Protein AF-A0A7W0K1Y3-F1 (afdb_monomer_lite)

Structure (mmCIF, N/CA/C/O backbone):
data_AF-A0A7W0K1Y3-F1
#
_entry.id   AF-A0A7W0K1Y3-F1
#
loop_
_atom_site.group_PDB
_atom_site.id
_atom_site.type_symbol
_atom_site.label_atom_id
_atom_site.label_alt_id
_atom_site.label_comp_id
_atom_site.label_asym_id
_ato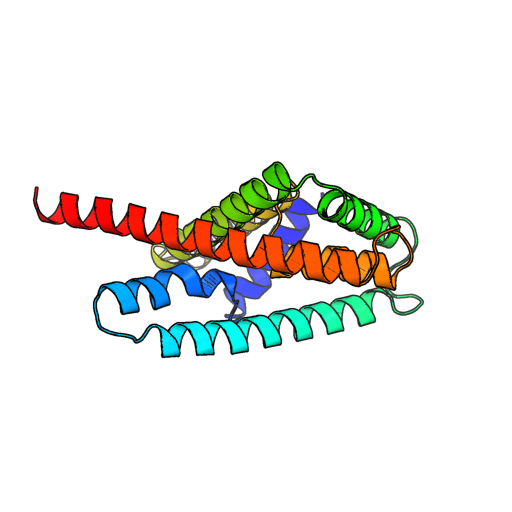m_site.label_entity_id
_atom_site.label_seq_id
_atom_site.pdbx_PDB_ins_code
_atom_site.Cartn_x
_atom_site.Cartn_y
_atom_site.Cartn_z
_atom_site.occupancy
_atom_site.B_iso_or_equiv
_atom_site.auth_seq_id
_atom_site.auth_comp_id
_atom_site.auth_asym_id
_atom_site.auth_atom_id
_atom_site.pdbx_PDB_model_num
ATOM 1 N N . MET A 1 1 ? 17.890 5.893 0.329 1.00 59.09 1 MET A N 1
ATOM 2 C CA . MET A 1 1 ? 17.271 7.234 0.203 1.00 59.09 1 MET A CA 1
ATOM 3 C C . MET A 1 1 ? 15.801 7.160 -0.198 1.00 59.09 1 MET A C 1
ATOM 5 O O . MET A 1 1 ? 15.010 7.806 0.472 1.00 59.09 1 MET A O 1
ATOM 9 N N . GLY A 1 2 ? 15.407 6.339 -1.185 1.00 69.12 2 GLY A N 1
ATOM 10 C CA . GLY A 1 2 ? 14.004 6.240 -1.637 1.00 69.12 2 GLY A CA 1
ATOM 11 C C . GLY A 1 2 ? 12.959 5.969 -0.541 1.00 69.12 2 GLY A C 1
ATOM 12 O O . GLY A 1 2 ? 11.906 6.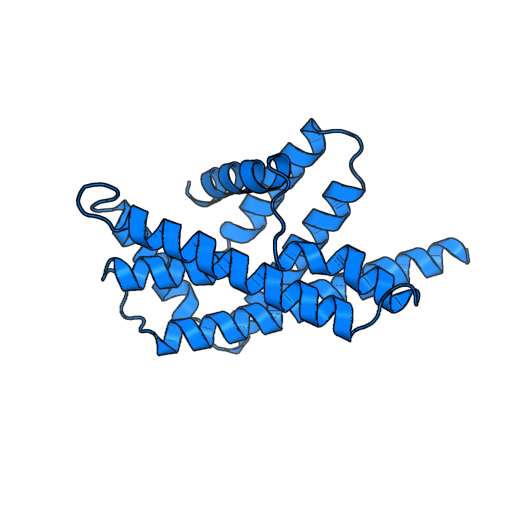594 -0.546 1.00 69.12 2 GLY A O 1
ATOM 13 N N . SER A 1 3 ? 13.267 5.140 0.463 1.00 73.19 3 SER A N 1
ATOM 14 C CA . SER A 1 3 ? 12.369 4.874 1.604 1.00 73.19 3 SER A CA 1
ATOM 15 C C . SER A 1 3 ? 12.095 6.088 2.501 1.00 73.19 3 SER A C 1
ATOM 17 O O . SER A 1 3 ? 10.994 6.218 3.028 1.00 73.19 3 SER A O 1
ATOM 19 N N . LEU A 1 4 ? 13.056 7.008 2.648 1.00 70.56 4 LEU A N 1
ATOM 20 C CA . LEU A 1 4 ? 12.855 8.262 3.387 1.00 70.56 4 LEU A CA 1
ATOM 21 C C . LEU A 1 4 ? 11.982 9.233 2.585 1.00 70.56 4 LEU A C 1
ATOM 23 O O . LEU A 1 4 ? 11.067 9.845 3.132 1.00 70.56 4 LEU A O 1
ATOM 27 N N . THR A 1 5 ? 12.226 9.336 1.277 1.00 76.69 5 THR A N 1
ATOM 28 C CA . THR A 1 5 ? 11.4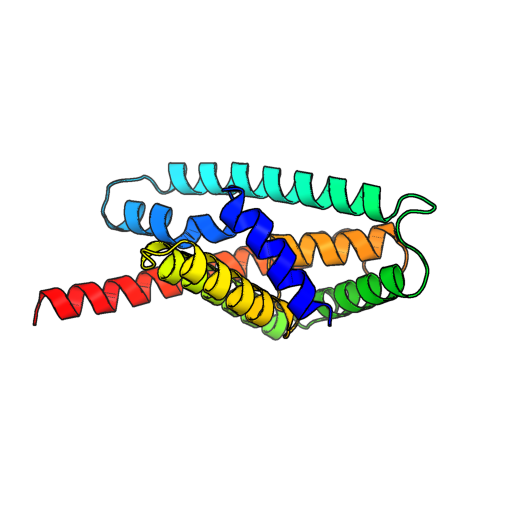37 10.184 0.373 1.00 76.69 5 THR A CA 1
ATOM 29 C C . THR A 1 5 ? 9.998 9.684 0.241 1.00 76.69 5 THR A C 1
ATOM 31 O O . THR A 1 5 ? 9.070 10.486 0.173 1.00 76.69 5 THR A O 1
ATOM 34 N N . PHE A 1 6 ? 9.788 8.368 0.287 1.00 81.56 6 PH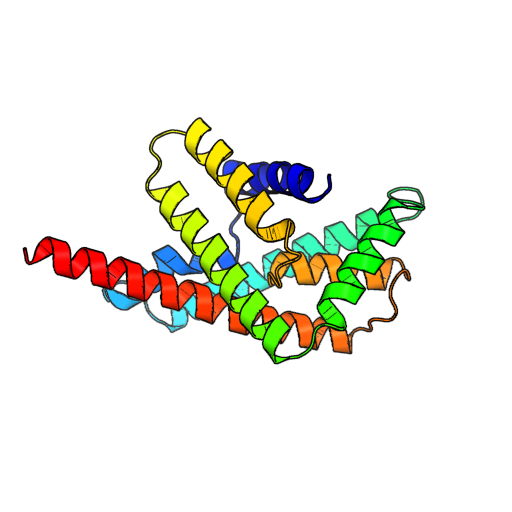E A N 1
ATOM 35 C CA . PHE A 1 6 ? 8.452 7.783 0.333 1.00 81.56 6 PHE A CA 1
ATOM 36 C C . PHE A 1 6 ? 7.686 8.175 1.594 1.00 81.56 6 PHE A C 1
ATOM 38 O O . PHE A 1 6 ? 6.514 8.528 1.495 1.00 81.56 6 PHE A O 1
ATOM 45 N N . GLY A 1 7 ? 8.342 8.194 2.760 1.00 80.00 7 GLY A N 1
ATOM 46 C CA . GLY A 1 7 ? 7.735 8.713 3.987 1.00 80.00 7 GLY A CA 1
ATOM 47 C C . GLY A 1 7 ? 7.181 10.128 3.797 1.00 80.00 7 GLY A C 1
ATOM 48 O O . GLY A 1 7 ? 6.060 10.408 4.211 1.00 80.00 7 GLY A O 1
ATOM 49 N N . ILE A 1 8 ? 7.918 11.006 3.106 1.00 81.81 8 ILE A N 1
ATOM 50 C CA . ILE A 1 8 ? 7.465 12.373 2.792 1.00 81.81 8 ILE A CA 1
ATOM 51 C C . ILE A 1 8 ? 6.227 12.348 1.881 1.00 81.81 8 ILE A C 1
ATOM 53 O O . ILE A 1 8 ? 5.253 13.049 2.147 1.00 81.81 8 ILE A O 1
ATOM 57 N N . GLY A 1 9 ? 6.228 11.516 0.836 1.00 81.50 9 GLY A N 1
ATOM 58 C CA . GLY A 1 9 ? 5.056 11.333 -0.028 1.00 81.50 9 GLY A CA 1
ATOM 59 C C . GLY A 1 9 ? 3.828 10.839 0.742 1.00 81.50 9 GLY A C 1
ATOM 60 O O . GLY A 1 9 ? 2.720 11.340 0.553 1.00 81.50 9 GLY A O 1
ATOM 61 N N . PHE A 1 10 ? 4.031 9.909 1.673 1.00 83.56 10 PHE A N 1
ATOM 62 C CA . PHE A 1 10 ? 2.970 9.363 2.510 1.00 83.56 10 PHE A CA 1
ATOM 63 C C . PHE A 1 10 ? 2.404 10.395 3.501 1.00 83.56 10 PHE A C 1
ATOM 65 O O . PHE A 1 10 ? 1.198 10.416 3.748 1.00 83.56 10 PHE A O 1
ATOM 72 N N . VAL A 1 11 ? 3.230 11.331 3.987 1.00 85.31 11 VAL A N 1
ATOM 73 C CA . VAL A 1 11 ? 2.752 12.498 4.750 1.00 85.31 11 VAL A CA 1
ATOM 74 C C . VAL A 1 11 ? 1.784 13.343 3.925 1.00 85.31 11 VAL A C 1
ATOM 76 O O . VAL A 1 11 ? 0.750 13.744 4.456 1.00 85.31 11 VAL A O 1
ATOM 79 N N . PHE A 1 12 ? 2.056 13.593 2.639 1.00 83.81 12 PHE A N 1
ATOM 80 C CA . PHE A 1 12 ? 1.124 14.357 1.797 1.00 83.81 12 PHE A CA 1
ATOM 81 C C . PHE A 1 12 ? -0.226 13.659 1.643 1.00 83.81 12 PHE A C 1
ATOM 83 O O . PHE A 1 12 ? -1.257 14.325 1.703 1.00 83.81 12 PHE A O 1
ATOM 90 N N . LEU A 1 13 ? -0.233 12.333 1.500 1.00 84.31 13 LEU A N 1
ATOM 91 C CA . LEU A 1 13 ? -1.471 11.550 1.448 1.00 84.31 13 LEU A CA 1
ATOM 92 C C . LEU A 1 13 ? -2.242 11.632 2.773 1.00 84.31 13 LEU A C 1
ATOM 94 O O . LEU A 1 13 ? -3.446 11.895 2.765 1.00 84.31 13 LEU A O 1
ATOM 98 N N . THR A 1 14 ? -1.524 11.501 3.893 1.00 81.50 14 THR A N 1
ATOM 99 C CA . THR A 1 14 ? -2.082 11.552 5.252 1.00 81.50 14 THR A CA 1
ATOM 100 C C . THR A 1 14 ? -2.689 12.924 5.561 1.00 81.50 14 THR A C 1
ATOM 102 O O . THR A 1 14 ? -3.853 13.035 5.940 1.00 81.50 14 THR A O 1
ATOM 105 N N . VAL A 1 15 ? -1.920 14.000 5.372 1.00 83.75 15 VAL A N 1
ATOM 106 C CA . VAL A 1 15 ? -2.362 15.379 5.645 1.00 83.75 15 VAL A CA 1
ATOM 107 C C . VAL A 1 15 ? -3.417 15.828 4.636 1.00 83.75 15 VAL A C 1
ATOM 109 O O . VAL A 1 15 ? -4.367 16.520 4.998 1.00 83.75 15 VAL A O 1
ATOM 112 N N . GLY A 1 16 ? -3.287 15.399 3.379 1.00 80.81 16 GLY A N 1
ATOM 113 C CA . GLY A 1 16 ? -4.254 15.659 2.317 1.00 80.81 16 GLY A CA 1
ATOM 114 C C . GLY A 1 16 ? -5.582 14.918 2.485 1.00 80.81 16 GLY A C 1
ATOM 115 O O . GLY A 1 16 ? -6.485 15.155 1.686 1.00 80.81 16 GLY A O 1
ATOM 116 N N . ARG A 1 17 ? -5.715 14.050 3.503 1.00 80.62 17 ARG A N 1
ATOM 117 C CA . ARG A 1 17 ? -6.915 13.241 3.781 1.00 80.62 17 ARG A CA 1
ATOM 118 C C . ARG A 1 17 ? -7.365 12.442 2.558 1.00 80.62 17 ARG A C 1
ATOM 120 O O . ARG A 1 17 ? -8.545 12.410 2.215 1.00 80.62 17 ARG A O 1
ATOM 127 N N . SER A 1 18 ? -6.397 11.856 1.858 1.00 81.69 18 SER A N 1
ATOM 128 C CA . SER A 1 18 ? -6.686 10.989 0.719 1.00 81.69 18 SER A CA 1
ATOM 129 C C . SER A 1 18 ? -7.302 9.680 1.203 1.00 81.69 18 SER A C 1
ATOM 131 O O . SER A 1 18 ? -6.829 9.096 2.166 1.00 81.69 18 SER A O 1
ATOM 133 N N . GLU A 1 19 ? -8.322 9.189 0.506 1.00 87.44 19 GLU A N 1
ATOM 134 C CA . GLU A 1 19 ? -8.937 7.894 0.811 1.00 87.44 19 GLU A CA 1
ATOM 135 C C . GLU A 1 19 ? -8.141 6.757 0.157 1.00 87.44 19 GLU A C 1
ATOM 137 O O . GLU A 1 19 ? -8.231 6.519 -1.057 1.00 87.44 19 GLU A O 1
ATOM 142 N N . LEU A 1 20 ? -7.343 6.048 0.959 1.00 89.88 20 LEU A N 1
ATOM 143 C CA . LEU A 1 20 ? -6.566 4.898 0.504 1.00 89.88 20 LEU A CA 1
ATOM 144 C C . LEU A 1 20 ? -7.299 3.582 0.774 1.00 89.88 20 LEU A C 1
ATOM 146 O O . LEU A 1 20 ? -7.862 3.348 1.844 1.00 89.88 20 LEU A O 1
ATOM 150 N N . PHE A 1 21 ? -7.253 2.669 -0.194 1.00 92.38 21 PHE A N 1
ATOM 151 C CA . PHE A 1 21 ? -7.805 1.320 -0.075 1.00 92.38 21 PHE A CA 1
ATOM 152 C C . PHE A 1 21 ? -7.306 0.599 1.183 1.00 92.38 21 PHE A C 1
ATOM 154 O O . PHE A 1 21 ? -8.099 -0.008 1.898 1.00 92.38 21 PHE A O 1
ATOM 161 N N . THR A 1 22 ? -6.010 0.693 1.475 1.00 88.06 22 THR A N 1
ATOM 162 C CA . THR A 1 22 ? -5.379 -0.043 2.574 1.00 88.06 22 THR A CA 1
ATOM 163 C C . THR A 1 22 ? -5.599 0.575 3.956 1.00 88.06 22 THR A C 1
ATOM 165 O O . THR A 1 22 ? -5.543 -0.143 4.950 1.00 88.06 22 THR A O 1
ATOM 168 N N . GLU A 1 23 ? -5.941 1.862 4.047 1.00 88.69 23 GLU A N 1
ATOM 169 C CA . GLU A 1 23 ? -6.338 2.504 5.315 1.00 88.69 23 GLU A CA 1
ATOM 170 C C . GLU A 1 23 ? -7.759 2.102 5.742 1.00 88.69 23 GLU A C 1
ATOM 172 O O . GLU A 1 23 ? -8.122 2.131 6.918 1.00 88.69 23 GLU A O 1
ATOM 177 N N . ASN A 1 24 ? -8.559 1.614 4.791 1.00 91.38 24 ASN A N 1
ATOM 178 C CA . ASN A 1 24 ? -9.928 1.163 5.011 1.00 91.38 24 ASN A CA 1
ATOM 179 C C . ASN A 1 24 ? -10.026 -0.253 5.621 1.00 91.38 24 ASN A C 1
ATOM 181 O O . ASN A 1 24 ? -11.101 -0.864 5.602 1.00 91.38 24 ASN A O 1
ATOM 185 N N . PHE A 1 25 ? -8.932 -0.798 6.162 1.00 93.44 25 PHE A N 1
ATOM 186 C CA . PHE A 1 25 ? -8.931 -2.094 6.843 1.00 93.44 25 PHE A CA 1
ATOM 187 C C . PHE A 1 25 ? -9.302 -1.999 8.317 1.00 93.44 25 PHE A C 1
ATOM 189 O O . PHE A 1 25 ? -9.938 -2.920 8.807 1.00 93.44 25 PHE A O 1
ATOM 196 N N . LEU A 1 26 ? -8.971 -0.915 9.023 1.00 92.81 26 LEU A N 1
ATOM 197 C CA . LEU A 1 26 ? -9.233 -0.825 10.463 1.00 92.81 26 LEU A CA 1
ATOM 198 C C . LEU A 1 26 ? -10.698 -0.489 10.766 1.00 92.81 26 LEU A C 1
ATOM 200 O O . LEU A 1 26 ? -11.467 -1.352 11.197 1.00 92.81 26 LEU A O 1
ATOM 204 N N . ILE A 1 27 ? -11.094 0.765 10.532 1.00 93.00 27 ILE A N 1
ATOM 205 C CA . ILE A 1 27 ? -12.394 1.296 10.966 1.00 93.00 27 ILE A CA 1
ATOM 206 C C . ILE A 1 27 ? -13.567 0.576 10.274 1.00 93.00 27 ILE A C 1
ATOM 208 O O . ILE A 1 27 ? -14.465 0.103 10.979 1.00 93.00 27 ILE A O 1
ATOM 212 N N . PRO A 1 28 ? -13.591 0.406 8.934 1.00 93.25 28 PRO A N 1
ATOM 213 C CA . PRO A 1 28 ? -14.726 -0.233 8.265 1.00 93.25 28 PRO A CA 1
ATOM 214 C C . PRO A 1 28 ? -14.911 -1.704 8.657 1.00 93.25 28 PRO A C 1
ATOM 216 O O . PRO A 1 28 ? -16.043 -2.167 8.807 1.00 93.25 28 PRO A O 1
ATOM 219 N N . VAL A 1 29 ? -13.817 -2.446 8.859 1.00 93.38 29 VAL A N 1
ATOM 220 C CA . VAL A 1 29 ? -13.881 -3.855 9.279 1.00 93.38 29 VAL A CA 1
ATOM 221 C C . VAL A 1 29 ? -14.303 -3.962 10.743 1.00 93.38 29 VAL A C 1
ATOM 223 O O . VAL A 1 29 ? -15.159 -4.787 11.064 1.00 93.38 29 VAL A O 1
ATOM 226 N N . ALA A 1 30 ? -13.786 -3.101 11.625 1.00 91.06 30 ALA A N 1
ATOM 227 C CA . ALA A 1 30 ? -14.245 -3.023 13.010 1.00 91.06 30 ALA A CA 1
ATOM 228 C C . ALA A 1 30 ? -15.752 -2.713 13.091 1.00 91.06 30 ALA A C 1
ATOM 230 O O . ALA A 1 30 ? -16.468 -3.351 13.864 1.00 91.06 30 ALA A O 1
ATOM 231 N N . ALA A 1 31 ? -16.265 -1.821 12.236 1.00 91.44 31 ALA A N 1
ATOM 232 C CA . ALA A 1 31 ? -17.695 -1.523 12.150 1.00 91.44 31 ALA A CA 1
ATOM 233 C C . ALA A 1 31 ? -18.534 -2.740 11.721 1.00 91.44 31 ALA A C 1
ATOM 235 O O . ALA A 1 31 ? -19.636 -2.931 12.236 1.00 91.44 31 ALA A O 1
ATOM 236 N N . VAL A 1 32 ? -18.021 -3.592 10.825 1.00 93.31 32 VAL A N 1
ATOM 237 C CA . VAL A 1 32 ? -18.669 -4.870 10.476 1.00 93.31 32 VAL A CA 1
ATOM 238 C C . VAL A 1 32 ? -18.687 -5.822 11.670 1.00 93.31 32 VAL A C 1
ATOM 240 O O . VAL A 1 32 ? -19.726 -6.418 11.947 1.00 93.31 32 VAL A O 1
ATOM 243 N N . PHE A 1 33 ? -17.573 -5.956 12.397 1.00 89.00 33 PHE A N 1
ATOM 244 C CA . PHE A 1 33 ? -17.514 -6.812 13.587 1.00 89.00 33 PHE A CA 1
ATOM 245 C C . PHE A 1 33 ? -18.469 -6.362 14.695 1.00 89.00 33 PHE A C 1
ATOM 247 O O . PHE A 1 33 ? -19.020 -7.206 15.396 1.00 89.00 33 PHE A O 1
ATOM 254 N N . SER A 1 34 ? -18.689 -5.056 14.834 1.00 90.00 34 SER A N 1
ATOM 255 C CA . SER A 1 34 ? -19.615 -4.488 15.818 1.00 90.00 34 SER A CA 1
ATOM 256 C C . SER A 1 34 ? -21.065 -4.377 15.313 1.00 90.00 34 SER A C 1
ATOM 258 O O . SER A 1 34 ? -21.897 -3.804 16.005 1.00 90.00 34 SER A O 1
ATOM 260 N N . GLY A 1 35 ? -21.389 -4.879 14.113 1.00 91.31 35 GLY A N 1
ATOM 261 C CA . GLY A 1 35 ? -22.754 -4.871 13.562 1.00 91.31 35 GLY A CA 1
ATOM 262 C C . GLY A 1 35 ? -23.246 -3.524 13.010 1.00 91.31 35 GLY A C 1
ATOM 263 O O . GLY A 1 35 ? -24.410 -3.411 12.637 1.00 91.31 35 GLY A O 1
ATOM 264 N N . HIS A 1 36 ? -22.373 -2.517 12.908 1.00 93.00 36 HIS A N 1
ATOM 265 C CA . HIS A 1 36 ? -22.703 -1.164 12.436 1.00 93.00 36 HIS A CA 1
ATOM 266 C C . HIS A 1 36 ? -22.550 -0.981 10.916 1.00 93.00 36 HIS A C 1
ATOM 268 O O . HIS A 1 36 ? -22.972 0.034 10.367 1.00 93.00 36 HIS A O 1
ATOM 274 N N . SER A 1 37 ? -21.940 -1.940 10.214 1.00 94.56 37 SER A N 1
ATOM 275 C CA . SER A 1 37 ? -21.776 -1.916 8.756 1.00 94.56 37 SER A CA 1
ATOM 276 C C . SER A 1 37 ? -21.919 -3.315 8.159 1.00 94.56 37 SER A C 1
ATOM 278 O O . SER A 1 37 ? -21.749 -4.326 8.838 1.00 94.56 37 SER A O 1
ATOM 280 N N . SER A 1 38 ? -22.226 -3.391 6.863 1.00 95.44 38 SER A N 1
ATOM 281 C CA . SER A 1 38 ? -22.343 -4.664 6.149 1.00 95.44 38 SER A CA 1
ATOM 282 C C . SER A 1 38 ? -21.048 -5.015 5.414 1.00 95.44 38 SER A C 1
ATOM 284 O O . SER A 1 38 ? -20.369 -4.142 4.869 1.00 95.44 38 SER A O 1
ATOM 286 N N . ARG A 1 39 ? -20.750 -6.317 5.288 1.00 94.88 39 ARG A N 1
ATOM 287 C CA . ARG A 1 39 ? -19.626 -6.811 4.465 1.00 94.88 39 ARG A CA 1
ATOM 288 C C . ARG A 1 39 ? -19.701 -6.305 3.020 1.00 94.88 39 ARG A C 1
ATOM 290 O O . ARG A 1 39 ? -18.678 -6.010 2.414 1.00 94.88 39 ARG A O 1
ATOM 297 N N . ARG A 1 40 ? -20.918 -6.158 2.479 1.00 96.25 40 ARG A N 1
ATOM 298 C CA . ARG A 1 40 ? -21.157 -5.625 1.129 1.00 96.25 40 ARG A CA 1
ATOM 299 C C . ARG A 1 40 ? -20.771 -4.149 1.020 1.00 96.25 40 ARG A C 1
ATOM 301 O O . ARG A 1 40 ? -20.208 -3.753 0.004 1.00 96.25 40 ARG A O 1
ATOM 308 N N . SER A 1 41 ? -21.066 -3.349 2.044 1.00 95.62 41 SER A N 1
ATOM 309 C CA . SER A 1 41 ? -20.694 -1.931 2.091 1.00 95.62 41 SER A CA 1
ATOM 310 C C . SER A 1 41 ? -19.176 -1.767 2.095 1.00 95.62 41 SER A C 1
ATOM 312 O O . SER A 1 41 ? -18.656 -0.990 1.301 1.00 95.62 41 SER A O 1
ATOM 314 N N . VAL A 1 42 ? -18.472 -2.557 2.913 1.00 95.56 42 VAL A N 1
ATOM 315 C CA . VAL A 1 42 ? -17.001 -2.557 2.965 1.00 95.56 42 VAL A CA 1
ATOM 316 C C . VAL A 1 42 ? -16.397 -3.012 1.637 1.00 95.56 42 VAL A C 1
ATOM 318 O O . VAL A 1 42 ? -15.547 -2.320 1.092 1.00 95.56 42 VAL A O 1
ATOM 321 N N . ALA A 1 43 ? -16.893 -4.104 1.047 1.00 95.19 43 ALA A N 1
ATOM 322 C CA . ALA A 1 43 ? -16.414 -4.569 -0.256 1.00 95.19 43 ALA A CA 1
ATOM 323 C C . ALA A 1 43 ? -16.619 -3.524 -1.370 1.00 95.19 43 ALA A C 1
ATOM 325 O O . ALA A 1 43 ? -15.749 -3.344 -2.220 1.00 95.19 43 ALA A O 1
ATOM 326 N N . ARG A 1 44 ? -17.750 -2.803 -1.361 1.00 96.88 44 ARG A N 1
ATOM 327 C CA . ARG A 1 44 ? -18.006 -1.704 -2.305 1.00 96.88 44 ARG A CA 1
ATOM 328 C C . ARG A 1 44 ? -17.044 -0.537 -2.086 1.00 96.88 44 ARG A C 1
ATOM 330 O O . ARG A 1 44 ? -16.522 -0.016 -3.067 1.00 96.88 44 ARG A O 1
ATOM 337 N N . LEU A 1 45 ? -16.834 -0.132 -0.833 1.00 95.94 45 LEU A N 1
ATOM 338 C CA . LEU A 1 45 ? -15.890 0.928 -0.476 1.00 95.94 45 LEU A CA 1
ATOM 339 C C . LEU A 1 45 ? -14.492 0.583 -0.988 1.00 95.94 45 LEU A C 1
ATOM 341 O O . LEU A 1 45 ? -13.914 1.362 -1.734 1.00 95.94 45 LEU A O 1
ATOM 345 N N . TRP A 1 46 ? -14.018 -0.621 -0.673 1.00 96.25 46 TRP A N 1
ATOM 346 C CA . TRP A 1 46 ? -12.729 -1.134 -1.119 1.00 96.25 46 TRP A CA 1
ATOM 347 C C . TRP A 1 46 ? -12.585 -1.151 -2.637 1.00 96.25 46 TRP A C 1
ATOM 349 O O . TRP A 1 46 ? -11.561 -0.718 -3.148 1.00 96.25 46 TRP A O 1
ATOM 359 N N . ALA A 1 47 ? -13.601 -1.602 -3.376 1.00 96.12 47 ALA A N 1
ATOM 360 C CA . ALA A 1 47 ? -13.546 -1.601 -4.836 1.00 96.12 47 ALA A CA 1
ATOM 361 C C . ALA A 1 47 ? -13.406 -0.179 -5.413 1.00 96.12 47 ALA A C 1
ATOM 363 O O . ALA A 1 47 ? -12.627 0.034 -6.340 1.00 96.12 47 ALA A O 1
ATOM 364 N N . ILE A 1 48 ? -14.139 0.793 -4.857 1.00 97.25 48 ILE A N 1
ATOM 365 C CA . ILE A 1 48 ? -14.103 2.192 -5.307 1.00 97.25 48 ILE A CA 1
ATOM 366 C C . ILE A 1 48 ? -12.751 2.832 -4.979 1.00 97.25 48 ILE A C 1
ATOM 368 O O . ILE A 1 48 ? -12.125 3.413 -5.866 1.00 97.25 48 ILE A O 1
ATOM 372 N N . THR A 1 49 ? -12.289 2.717 -3.731 1.00 96.38 49 THR A N 1
ATOM 373 C CA . THR A 1 49 ? -11.023 3.325 -3.298 1.00 96.38 49 THR A CA 1
ATOM 374 C C . THR A 1 49 ? -9.838 2.678 -3.998 1.00 96.38 49 THR A C 1
ATOM 376 O O . THR A 1 49 ? -8.960 3.388 -4.479 1.00 96.38 49 THR A O 1
ATOM 379 N N . PHE A 1 50 ? -9.851 1.355 -4.177 1.00 96.69 50 PHE A N 1
ATOM 380 C CA . PHE A 1 50 ? -8.805 0.652 -4.914 1.00 96.69 50 PHE A CA 1
ATOM 381 C C . PHE A 1 50 ? -8.738 1.100 -6.375 1.00 96.69 50 PHE A C 1
ATOM 383 O O . PHE A 1 50 ? -7.667 1.475 -6.846 1.00 96.69 50 PHE A O 1
ATOM 390 N N . ALA A 1 51 ? -9.873 1.156 -7.080 1.00 97.19 51 ALA A N 1
ATOM 391 C CA . ALA A 1 51 ? -9.909 1.632 -8.463 1.00 97.19 51 ALA A CA 1
ATOM 392 C C . ALA A 1 51 ? -9.420 3.086 -8.591 1.00 97.19 51 ALA A C 1
ATOM 394 O O . ALA A 1 51 ? -8.643 3.399 -9.496 1.00 97.19 51 ALA A O 1
ATOM 395 N N . GLY A 1 52 ? -9.827 3.963 -7.668 1.00 96.38 52 GLY A N 1
ATOM 396 C CA . GLY A 1 52 ? -9.357 5.346 -7.615 1.00 96.38 52 GLY A CA 1
ATOM 397 C C . GLY A 1 52 ? -7.849 5.443 -7.374 1.00 96.38 52 GLY A C 1
ATOM 398 O O . GLY A 1 52 ? -7.162 6.178 -8.080 1.00 96.38 52 GLY A O 1
ATOM 399 N N . ASN A 1 53 ? -7.315 4.658 -6.435 1.00 96.12 53 ASN A N 1
ATOM 400 C CA . ASN A 1 53 ? -5.883 4.622 -6.139 1.00 96.12 53 ASN A CA 1
ATOM 401 C C . ASN A 1 53 ? -5.063 4.110 -7.331 1.00 96.12 53 ASN A C 1
ATOM 403 O O . ASN A 1 53 ? -4.080 4.753 -7.694 1.00 96.12 53 ASN A O 1
ATOM 407 N N . LEU A 1 54 ? -5.481 3.009 -7.971 1.00 96.75 54 LEU A N 1
ATOM 408 C CA . LEU A 1 54 ? -4.795 2.477 -9.156 1.00 96.75 54 LEU A CA 1
ATOM 409 C C . LEU A 1 54 ? -4.828 3.468 -10.324 1.00 96.75 54 LEU A C 1
ATOM 411 O O . LEU A 1 54 ? -3.828 3.647 -11.014 1.00 96.75 54 LEU A O 1
ATOM 415 N N . THR A 1 55 ? -5.962 4.145 -10.524 1.00 97.00 55 THR A N 1
ATOM 416 C CA . THR A 1 55 ? -6.096 5.178 -11.560 1.00 97.00 55 THR A CA 1
ATOM 417 C C . THR A 1 55 ? -5.158 6.346 -11.275 1.00 97.00 55 THR A C 1
ATOM 419 O O . THR A 1 55 ? -4.397 6.746 -12.150 1.00 97.00 55 THR A O 1
ATOM 422 N N . GLY A 1 56 ? -5.167 6.869 -10.046 1.00 94.75 56 GLY A N 1
ATOM 423 C CA . GLY A 1 56 ? -4.310 7.983 -9.647 1.00 94.75 56 GLY A CA 1
ATOM 424 C C . GLY A 1 56 ? -2.828 7.659 -9.817 1.00 94.75 56 GLY A C 1
ATOM 425 O O . GLY A 1 56 ? -2.118 8.392 -10.502 1.00 94.75 56 GLY A O 1
ATOM 426 N N . ILE A 1 57 ? -2.365 6.535 -9.260 1.00 94.31 57 ILE A N 1
ATOM 427 C CA . ILE A 1 57 ? -0.952 6.152 -9.365 1.00 94.31 57 ILE A CA 1
ATOM 428 C C . ILE A 1 57 ? -0.553 5.799 -10.803 1.00 94.31 57 ILE A C 1
ATOM 430 O O . ILE A 1 57 ? 0.566 6.094 -11.210 1.00 94.31 57 ILE A O 1
ATOM 434 N N . GLY A 1 58 ? -1.475 5.255 -11.603 1.00 96.44 58 GLY A N 1
ATOM 435 C CA . GLY A 1 58 ? -1.256 5.013 -13.027 1.00 96.44 58 GLY A CA 1
ATOM 436 C C . GLY A 1 58 ? -1.082 6.301 -13.832 1.00 96.44 58 GLY A C 1
ATOM 437 O O . GLY A 1 58 ? -0.175 6.387 -14.657 1.00 96.44 58 GLY A O 1
ATOM 438 N N . LEU A 1 59 ? -1.888 7.332 -13.557 1.00 96.88 59 LEU A N 1
ATOM 439 C CA . LEU A 1 59 ? -1.717 8.654 -14.169 1.00 96.88 59 LEU A CA 1
ATOM 440 C C . LEU A 1 59 ? -0.376 9.286 -13.779 1.00 96.88 59 LEU A C 1
ATOM 442 O O . LEU A 1 59 ? 0.306 9.838 -14.640 1.00 96.88 59 LEU A O 1
ATOM 446 N N . PHE A 1 60 ? 0.034 9.165 -12.512 1.00 93.62 60 PHE A N 1
ATOM 447 C CA . PHE A 1 60 ? 1.362 9.609 -12.084 1.00 93.62 60 PHE A CA 1
ATOM 448 C C . PHE A 1 60 ? 2.476 8.854 -12.810 1.00 93.62 60 PHE A C 1
ATOM 450 O O . PHE A 1 60 ? 3.388 9.496 -13.318 1.00 93.62 60 PHE A O 1
ATOM 457 N N . ALA A 1 61 ? 2.393 7.526 -12.920 1.00 94.75 61 ALA A N 1
ATOM 458 C CA . ALA A 1 61 ? 3.390 6.735 -13.636 1.00 94.75 61 ALA A CA 1
ATOM 459 C C . ALA A 1 61 ? 3.531 7.192 -15.099 1.00 94.75 61 ALA A C 1
ATOM 461 O O . ALA A 1 61 ? 4.647 7.416 -15.556 1.00 94.75 61 ALA A O 1
ATOM 462 N N . LEU A 1 62 ? 2.414 7.440 -15.796 1.00 95.31 62 LEU A N 1
ATOM 463 C CA . LEU A 1 62 ? 2.425 7.972 -17.164 1.00 95.31 62 LEU A CA 1
ATOM 464 C C . LEU A 1 62 ? 3.146 9.323 -17.259 1.00 95.31 62 LEU A C 1
ATOM 466 O O . LEU A 1 62 ? 3.988 9.499 -18.139 1.00 95.31 62 LEU A O 1
ATOM 470 N N . ILE A 1 63 ? 2.847 10.255 -16.347 1.00 95.69 63 ILE A N 1
ATOM 471 C CA . ILE A 1 63 ? 3.506 11.570 -16.295 1.00 95.69 63 ILE A CA 1
ATOM 472 C C . ILE A 1 63 ? 5.007 11.409 -16.048 1.00 95.69 63 ILE A C 1
ATOM 474 O O . ILE A 1 63 ? 5.806 12.038 -16.734 1.00 95.69 63 ILE A O 1
ATOM 478 N N . LEU A 1 64 ? 5.398 10.561 -15.095 1.00 93.75 64 LEU A N 1
ATOM 479 C CA . LEU A 1 64 ? 6.800 10.352 -14.734 1.00 93.75 64 LEU A CA 1
ATOM 480 C C . LEU A 1 64 ? 7.617 9.726 -15.872 1.00 93.75 64 LEU A C 1
ATOM 482 O O . LEU A 1 64 ? 8.796 10.033 -16.002 1.00 93.75 64 LEU A O 1
ATOM 486 N N . THR A 1 65 ? 6.995 8.895 -16.711 1.00 94.81 65 THR A N 1
ATOM 487 C CA . THR A 1 65 ? 7.633 8.319 -17.909 1.00 94.81 65 THR A CA 1
ATOM 488 C C . THR A 1 65 ? 7.577 9.208 -19.146 1.00 94.81 65 THR A C 1
ATOM 490 O O . THR A 1 65 ? 8.105 8.830 -20.192 1.00 94.81 65 THR A O 1
ATOM 493 N N . ALA A 1 66 ? 6.928 10.372 -19.075 1.00 95.06 66 ALA A N 1
ATOM 494 C CA . ALA A 1 66 ? 6.896 11.280 -20.209 1.00 95.06 66 ALA A CA 1
ATOM 495 C C . ALA A 1 66 ? 8.319 11.796 -20.519 1.00 95.06 66 ALA A C 1
ATOM 497 O O . ALA A 1 66 ? 9.087 12.062 -19.587 1.00 95.06 66 ALA A O 1
ATOM 498 N N . PRO A 1 67 ? 8.684 11.964 -21.808 1.00 92.25 67 PRO A N 1
ATOM 499 C CA . PRO A 1 67 ? 10.020 12.421 -22.189 1.00 92.25 67 PRO A CA 1
ATOM 500 C C . PRO A 1 67 ? 10.415 13.720 -21.472 1.00 92.25 67 PRO A C 1
ATOM 502 O O . PRO A 1 67 ? 9.657 14.692 -21.498 1.00 92.25 67 PRO A O 1
ATOM 505 N N . GLY A 1 68 ? 11.594 13.742 -20.843 1.00 89.94 68 GLY A N 1
ATOM 506 C CA . GLY A 1 68 ? 12.114 14.905 -20.118 1.00 89.94 68 GLY A CA 1
ATOM 507 C C . GLY A 1 68 ? 11.630 15.075 -18.673 1.00 89.94 68 GLY A C 1
ATOM 508 O O . GLY A 1 68 ? 12.015 16.059 -18.044 1.00 89.94 68 GLY A O 1
ATOM 509 N N . VAL A 1 69 ? 10.795 14.173 -18.132 1.00 93.38 69 VAL A N 1
ATOM 510 C CA . VAL A 1 69 ? 10.311 14.262 -16.737 1.00 93.38 69 VAL A CA 1
ATOM 511 C C . VAL A 1 69 ? 11.235 13.525 -15.768 1.00 93.38 69 VAL A C 1
ATOM 513 O O . VAL A 1 69 ? 11.856 14.157 -14.915 1.00 93.38 69 VAL A O 1
ATOM 516 N N . LEU A 1 70 ? 11.333 12.199 -15.891 1.00 91.12 70 LEU A N 1
ATOM 517 C CA . LEU A 1 70 ? 12.361 11.393 -15.234 1.00 91.12 70 LEU A CA 1
ATOM 518 C C . LEU A 1 70 ? 13.240 10.737 -16.293 1.00 91.12 70 LEU A C 1
ATOM 520 O O . LEU A 1 70 ? 12.749 10.303 -17.332 1.00 91.12 70 LEU A O 1
ATOM 524 N N . GLU A 1 71 ? 14.536 10.630 -16.011 1.00 89.00 71 GLU A N 1
ATOM 525 C CA . GLU A 1 71 ? 15.513 10.067 -16.941 1.00 89.00 71 GLU A CA 1
ATOM 526 C C . GLU A 1 71 ? 16.597 9.268 -16.206 1.00 89.00 71 GLU A C 1
ATOM 528 O O . GLU A 1 71 ? 16.788 9.398 -14.992 1.00 89.00 71 GLU A O 1
ATOM 533 N N . GLY A 1 72 ? 17.316 8.438 -16.966 1.00 88.94 72 GLY A N 1
ATOM 534 C CA . GLY A 1 72 ? 18.523 7.747 -16.516 1.00 88.94 72 GLY A CA 1
ATOM 535 C C . GLY A 1 72 ? 18.312 6.881 -15.272 1.00 88.94 72 GLY A C 1
ATOM 536 O O . GLY A 1 72 ? 17.442 6.010 -15.236 1.00 88.94 72 GLY A O 1
ATOM 537 N N . GLU A 1 73 ? 19.128 7.129 -14.248 1.00 88.88 73 GLU A N 1
ATOM 538 C CA . GLU A 1 73 ? 19.199 6.322 -13.023 1.00 88.88 73 GLU A CA 1
ATOM 539 C C . GLU A 1 73 ? 17.865 6.239 -12.263 1.00 88.88 73 GLU A C 1
ATOM 541 O O . GLU A 1 73 ? 17.573 5.213 -11.652 1.00 88.88 73 GLU A O 1
ATOM 546 N N . ALA A 1 74 ? 17.021 7.275 -12.328 1.00 86.88 74 ALA A N 1
ATOM 547 C CA . ALA A 1 74 ? 15.741 7.285 -11.619 1.00 86.88 74 ALA A CA 1
ATOM 548 C C . ALA A 1 74 ? 14.755 6.243 -12.180 1.00 86.88 74 ALA A C 1
ATOM 550 O O . ALA A 1 74 ? 14.116 5.517 -11.417 1.00 86.88 74 ALA A O 1
ATOM 551 N N . LEU A 1 75 ? 14.658 6.137 -13.510 1.00 89.19 75 LEU A N 1
ATOM 552 C CA . LEU A 1 75 ? 13.817 5.131 -14.167 1.00 89.19 75 LEU A CA 1
ATOM 553 C C . LEU A 1 75 ? 14.416 3.723 -14.047 1.00 89.19 75 LEU A C 1
ATOM 555 O O . LEU A 1 75 ? 13.671 2.745 -13.949 1.00 89.19 75 LEU A O 1
ATOM 559 N N . GLN A 1 76 ? 15.747 3.613 -14.008 1.00 92.12 76 GLN A N 1
ATOM 560 C CA . GLN A 1 76 ? 16.425 2.336 -13.788 1.00 92.12 76 GLN A CA 1
ATOM 561 C C . GLN A 1 76 ? 16.126 1.774 -12.390 1.00 92.12 76 GLN A C 1
ATOM 563 O O . GLN A 1 76 ? 15.753 0.610 -12.267 1.00 92.12 76 GLN A O 1
ATOM 568 N N . ALA A 1 77 ? 16.184 2.615 -11.353 1.00 89.00 77 ALA A N 1
ATOM 569 C CA . ALA A 1 77 ? 15.837 2.223 -9.988 1.00 89.00 77 ALA A CA 1
ATOM 570 C C . ALA A 1 77 ? 14.375 1.748 -9.865 1.00 89.00 77 ALA A C 1
ATOM 572 O O . ALA A 1 77 ? 14.087 0.798 -9.138 1.00 89.00 77 ALA A O 1
ATOM 573 N N . ALA A 1 78 ? 13.447 2.364 -10.608 1.00 86.69 78 ALA A N 1
ATOM 574 C CA . ALA A 1 78 ? 12.064 1.890 -10.678 1.00 86.69 78 ALA A CA 1
ATOM 575 C C . ALA A 1 78 ? 11.961 0.486 -11.306 1.00 86.69 78 ALA A C 1
ATOM 577 O O . ALA A 1 78 ? 11.200 -0.352 -10.823 1.00 86.69 78 ALA A O 1
ATOM 578 N N . GLY A 1 79 ? 12.764 0.205 -12.338 1.00 92.50 79 GLY A N 1
ATOM 579 C CA . GLY A 1 79 ? 12.857 -1.117 -12.962 1.00 92.50 79 GLY A CA 1
ATOM 580 C C . GLY A 1 79 ? 13.395 -2.196 -12.019 1.00 92.50 79 GLY A C 1
ATOM 581 O O . GLY A 1 79 ? 12.879 -3.311 -11.997 1.00 92.50 79 GLY A O 1
ATOM 582 N N . GLU A 1 80 ? 14.381 -1.867 -11.184 1.00 93.38 80 GLU A N 1
ATOM 583 C CA . GLU A 1 80 ? 14.922 -2.782 -10.168 1.00 93.38 80 GLU A CA 1
ATOM 584 C C . GLU A 1 80 ? 13.883 -3.141 -9.094 1.00 93.38 80 GLU A C 1
ATOM 586 O O . GLU A 1 80 ? 13.758 -4.310 -8.714 1.00 93.38 80 GLU A O 1
ATOM 591 N N . LEU A 1 81 ? 13.093 -2.161 -8.641 1.00 91.56 81 LEU A N 1
ATOM 592 C CA . LEU A 1 81 ? 11.985 -2.387 -7.705 1.00 91.56 81 LEU A CA 1
ATOM 593 C C . LEU A 1 81 ? 10.889 -3.254 -8.333 1.00 91.56 81 LEU A C 1
ATOM 595 O O . LEU A 1 81 ? 10.438 -4.216 -7.709 1.00 91.56 81 LEU A O 1
ATOM 599 N N . ALA A 1 82 ? 10.514 -2.963 -9.583 1.00 95.56 82 ALA A N 1
ATOM 600 C CA . ALA A 1 82 ? 9.554 -3.763 -10.338 1.00 95.56 82 ALA A CA 1
ATOM 601 C C . ALA A 1 82 ? 9.987 -5.235 -10.405 1.00 95.56 82 ALA A C 1
ATOM 603 O O . ALA A 1 82 ? 9.234 -6.116 -9.988 1.00 95.56 82 ALA A O 1
ATOM 604 N N . THR A 1 83 ? 11.229 -5.484 -10.830 1.00 95.88 83 THR A N 1
ATOM 605 C CA . THR A 1 83 ? 11.818 -6.828 -10.921 1.00 95.88 83 THR A CA 1
ATOM 606 C C . THR A 1 83 ? 11.843 -7.523 -9.557 1.00 95.88 83 THR A C 1
ATOM 608 O O . THR A 1 83 ? 11.403 -8.666 -9.434 1.00 95.88 83 THR A O 1
ATOM 611 N N . THR A 1 84 ? 12.262 -6.814 -8.502 1.00 95.12 84 THR A N 1
ATOM 612 C CA . THR A 1 84 ? 12.300 -7.338 -7.124 1.00 95.12 84 THR A CA 1
ATOM 613 C C . THR A 1 84 ? 10.931 -7.824 -6.643 1.00 95.12 84 THR A C 1
ATOM 615 O O . THR A 1 84 ? 10.843 -8.813 -5.912 1.00 95.12 84 THR A O 1
ATOM 618 N N . LEU A 1 85 ? 9.854 -7.132 -7.022 1.00 96.00 85 LEU A N 1
ATOM 619 C CA . LEU A 1 85 ? 8.494 -7.519 -6.657 1.00 96.00 85 LEU A CA 1
ATOM 620 C C . LEU A 1 85 ? 7.981 -8.692 -7.496 1.00 96.00 85 LEU A C 1
ATOM 622 O O . LEU A 1 85 ? 7.376 -9.612 -6.943 1.00 96.00 85 LEU A O 1
ATOM 626 N N . THR A 1 86 ? 8.211 -8.680 -8.810 1.00 96.94 86 THR A N 1
ATOM 627 C CA . THR A 1 86 ? 7.626 -9.669 -9.727 1.00 96.94 86 THR A CA 1
ATOM 628 C C . THR A 1 86 ? 8.342 -11.014 -9.716 1.00 96.94 86 THR A C 1
ATOM 630 O O . THR A 1 86 ? 7.682 -12.045 -9.857 1.00 96.94 86 THR A O 1
ATOM 633 N N . GLU A 1 87 ? 9.661 -11.025 -9.507 1.00 95.94 87 GLU A N 1
ATOM 634 C CA . GLU A 1 87 ? 10.473 -12.251 -9.463 1.00 95.94 87 GLU A CA 1
ATOM 635 C C . GLU A 1 87 ? 10.466 -12.936 -8.092 1.00 95.94 87 GLU A C 1
ATOM 637 O O . GLU A 1 87 ? 10.934 -14.067 -7.951 1.00 95.94 87 GLU A O 1
ATOM 642 N N . ARG A 1 88 ? 9.903 -12.281 -7.071 1.00 95.19 88 ARG A N 1
ATOM 643 C CA . ARG A 1 88 ? 9.754 -12.865 -5.739 1.00 95.19 88 ARG A CA 1
ATOM 644 C C . ARG A 1 88 ? 8.914 -14.143 -5.810 1.00 95.19 88 ARG A C 1
ATOM 646 O O . ARG A 1 88 ? 7.827 -14.179 -6.402 1.00 95.19 88 ARG A O 1
ATOM 653 N N . ASP A 1 89 ? 9.404 -15.200 -5.169 1.00 96.38 89 ASP A N 1
ATOM 654 C CA . ASP A 1 89 ? 8.696 -16.471 -5.090 1.00 96.38 89 ASP A CA 1
ATOM 655 C C . ASP A 1 89 ? 7.364 -16.315 -4.340 1.00 96.38 89 ASP A C 1
ATOM 657 O O . ASP A 1 89 ? 7.169 -15.420 -3.514 1.00 96.38 89 ASP A O 1
ATOM 661 N N . LEU A 1 90 ? 6.399 -17.180 -4.659 1.00 96.00 90 LEU A N 1
ATOM 662 C CA . LEU A 1 90 ? 5.022 -17.017 -4.190 1.00 96.00 90 LEU A CA 1
ATOM 663 C C . LEU A 1 90 ? 4.897 -16.956 -2.650 1.00 96.00 90 LEU A C 1
ATOM 665 O O . LEU A 1 90 ? 4.186 -16.069 -2.172 1.00 96.00 90 LEU A O 1
ATOM 669 N N . PRO A 1 91 ? 5.570 -17.820 -1.859 1.00 97.31 91 PRO A N 1
ATOM 670 C CA . PRO A 1 91 ? 5.519 -17.733 -0.401 1.00 97.31 91 PRO A CA 1
ATOM 671 C C . PRO A 1 91 ? 6.056 -16.407 0.145 1.00 97.31 91 PRO A C 1
ATOM 673 O O . PRO A 1 91 ? 5.379 -15.773 0.957 1.00 97.31 91 PRO A O 1
ATOM 676 N N . ALA A 1 92 ? 7.226 -15.944 -0.311 1.00 96.88 92 ALA A N 1
ATOM 677 C CA . ALA A 1 92 ? 7.775 -14.680 0.173 1.00 96.88 92 ALA A CA 1
ATOM 678 C C . ALA A 1 92 ? 6.941 -13.484 -0.302 1.00 96.88 92 ALA A C 1
ATOM 680 O O . ALA A 1 92 ? 6.736 -12.543 0.463 1.00 96.88 92 ALA A O 1
ATOM 681 N N . ALA A 1 93 ? 6.403 -13.521 -1.525 1.00 97.19 93 ALA A N 1
ATOM 682 C CA . ALA A 1 93 ? 5.499 -12.493 -2.034 1.00 97.19 93 ALA A CA 1
ATOM 683 C C . ALA A 1 93 ? 4.223 -12.392 -1.186 1.00 97.19 93 ALA A C 1
ATOM 685 O O . ALA A 1 93 ? 3.818 -11.285 -0.828 1.00 97.19 93 ALA A O 1
ATOM 686 N N . ALA A 1 94 ? 3.633 -13.531 -0.812 1.00 98.00 94 ALA A N 1
ATOM 687 C CA . ALA A 1 94 ? 2.445 -13.588 0.033 1.00 98.00 94 ALA A CA 1
ATOM 688 C C . ALA A 1 94 ? 2.726 -13.106 1.467 1.00 98.00 94 ALA A C 1
ATOM 690 O O . ALA A 1 94 ? 1.991 -12.265 1.979 1.00 98.00 94 ALA A O 1
ATOM 691 N N . LEU A 1 95 ? 3.802 -13.578 2.107 1.00 97.69 95 LEU A N 1
ATOM 692 C CA . LEU A 1 95 ? 4.173 -13.150 3.463 1.00 97.69 95 LEU A CA 1
ATOM 693 C C . LEU A 1 95 ? 4.541 -11.663 3.515 1.00 97.69 95 LEU A C 1
ATOM 695 O O . LEU A 1 95 ? 4.121 -10.953 4.426 1.00 97.69 95 LEU A O 1
ATOM 699 N N . SER A 1 96 ? 5.267 -11.173 2.509 1.00 97.75 96 SER A N 1
ATOM 700 C CA . SER A 1 96 ? 5.585 -9.752 2.358 1.00 97.75 96 SER A CA 1
ATOM 701 C C . SER A 1 96 ? 4.322 -8.900 2.188 1.00 97.75 96 SER A C 1
ATOM 703 O O . SER A 1 96 ? 4.221 -7.824 2.777 1.00 97.75 96 SER A O 1
ATOM 705 N N . ALA A 1 97 ? 3.324 -9.392 1.445 1.00 98.12 97 ALA A N 1
ATOM 706 C CA . ALA A 1 97 ? 2.033 -8.726 1.297 1.00 98.12 97 ALA A CA 1
ATOM 707 C C . ALA A 1 97 ? 1.209 -8.730 2.595 1.00 98.12 97 ALA A C 1
ATOM 709 O O . ALA A 1 97 ? 0.575 -7.729 2.930 1.00 98.12 97 ALA A O 1
ATOM 710 N N . VAL A 1 98 ? 1.227 -9.824 3.358 1.00 98.06 98 VAL A N 1
ATOM 711 C CA . VAL A 1 98 ? 0.602 -9.881 4.691 1.00 98.06 98 VAL A CA 1
ATOM 712 C C . VAL A 1 98 ? 1.253 -8.871 5.630 1.00 98.06 98 VAL A C 1
ATOM 714 O O . VAL A 1 98 ? 0.550 -8.095 6.277 1.00 98.06 98 VAL A O 1
ATOM 717 N N . LEU A 1 99 ? 2.586 -8.814 5.650 1.00 96.94 99 LEU A N 1
ATOM 718 C CA . LEU A 1 99 ? 3.322 -7.831 6.439 1.00 96.94 99 LEU A CA 1
ATOM 719 C C . LEU A 1 99 ? 2.940 -6.397 6.048 1.00 96.94 99 LEU A C 1
ATOM 721 O O . LEU A 1 99 ? 2.624 -5.602 6.927 1.00 96.94 99 LEU A O 1
ATOM 725 N N . ALA A 1 100 ? 2.903 -6.078 4.751 1.00 97.06 100 ALA A N 1
ATOM 726 C CA . ALA A 1 100 ? 2.503 -4.755 4.268 1.00 97.06 100 ALA A CA 1
ATOM 727 C C . ALA A 1 100 ? 1.091 -4.357 4.741 1.00 97.06 100 ALA A C 1
ATOM 729 O O . ALA A 1 100 ? 0.887 -3.231 5.193 1.00 97.06 100 ALA A O 1
ATOM 730 N N . GLY A 1 101 ? 0.133 -5.292 4.700 1.00 97.31 101 GLY A N 1
ATOM 731 C CA . GLY A 1 101 ? -1.228 -5.085 5.207 1.00 97.31 101 GLY A CA 1
ATOM 732 C C . GLY A 1 101 ? -1.297 -4.838 6.713 1.00 97.31 101 GLY A C 1
ATOM 733 O O . GLY A 1 101 ? -2.047 -3.976 7.175 1.00 97.31 101 GLY A O 1
ATOM 734 N N . ALA A 1 102 ? -0.493 -5.566 7.487 1.00 96.56 102 ALA A N 1
ATOM 735 C CA . ALA A 1 102 ? -0.398 -5.355 8.925 1.00 96.56 102 ALA A CA 1
ATOM 736 C C . ALA A 1 102 ? 0.235 -3.990 9.243 1.00 96.56 102 ALA A C 1
ATOM 738 O O . ALA A 1 102 ? -0.315 -3.236 10.037 1.00 96.56 102 ALA A O 1
ATOM 739 N N . VAL A 1 103 ? 1.338 -3.627 8.580 1.00 95.56 103 VAL A N 1
ATOM 740 C CA . VAL A 1 103 ? 2.039 -2.344 8.776 1.00 95.56 103 VAL A CA 1
ATOM 741 C C . VAL A 1 103 ? 1.120 -1.149 8.517 1.00 95.56 103 VAL A C 1
ATOM 743 O O . VAL A 1 103 ? 1.056 -0.242 9.346 1.00 95.56 103 VAL A O 1
ATOM 746 N N . ILE A 1 104 ? 0.372 -1.149 7.410 1.00 95.06 104 ILE A N 1
ATOM 747 C CA . ILE A 1 104 ? -0.532 -0.036 7.085 1.00 95.06 104 ILE A CA 1
ATOM 748 C C . ILE A 1 104 ? -1.770 0.005 7.997 1.00 95.06 104 ILE A C 1
ATOM 750 O O . ILE A 1 104 ? -2.265 1.076 8.325 1.00 95.06 104 ILE A O 1
ATOM 754 N N . THR A 1 105 ? -2.227 -1.139 8.507 1.00 95.38 105 THR A N 1
ATOM 755 C CA . THR A 1 105 ? -3.301 -1.159 9.514 1.00 95.38 105 THR A CA 1
ATOM 756 C C . THR A 1 105 ? -2.803 -0.642 10.869 1.00 95.38 105 THR A C 1
ATOM 758 O O . THR A 1 105 ? -3.517 0.102 11.541 1.00 95.38 105 THR A O 1
ATOM 761 N N . THR A 1 106 ? -1.561 -0.963 11.252 1.00 94.56 106 THR A N 1
ATOM 762 C CA . THR A 1 106 ? -0.886 -0.375 12.422 1.00 94.56 106 THR A CA 1
ATOM 763 C C . THR A 1 106 ? -0.768 1.137 12.279 1.00 94.56 106 THR A C 1
ATOM 765 O O . THR A 1 106 ? -1.005 1.853 13.247 1.00 94.56 106 THR A O 1
ATOM 768 N N . PHE A 1 107 ? -0.448 1.638 11.082 1.00 94.12 107 PHE A N 1
ATOM 769 C CA . PHE A 1 107 ? -0.468 3.072 10.805 1.00 94.12 107 PHE A CA 1
ATOM 770 C C . PHE A 1 107 ? -1.819 3.693 11.119 1.00 94.12 107 PHE A C 1
ATOM 772 O O . PHE A 1 107 ? -1.865 4.625 11.915 1.00 94.12 107 PHE A O 1
ATOM 779 N N . THR A 1 108 ? -2.905 3.164 10.547 1.00 92.50 108 THR A N 1
ATOM 780 C CA . THR A 1 108 ? -4.246 3.703 10.795 1.00 92.50 108 THR A CA 1
ATOM 781 C C . THR A 1 108 ? -4.576 3.658 12.284 1.00 92.50 108 THR A C 1
ATOM 783 O O . THR A 1 108 ? -5.085 4.629 12.825 1.00 92.50 108 THR A O 1
ATOM 786 N N . TRP A 1 109 ? -4.217 2.580 12.983 1.00 92.88 109 TRP A N 1
ATOM 787 C CA . TRP A 1 109 ? -4.444 2.469 14.424 1.00 92.88 109 TRP A CA 1
ATOM 788 C C . TRP A 1 109 ? -3.693 3.534 15.235 1.00 92.88 109 TRP A C 1
ATOM 790 O O . TRP A 1 109 ? -4.297 4.213 16.064 1.00 92.88 109 TRP A O 1
ATOM 800 N N . LEU A 1 110 ? -2.398 3.722 14.971 1.00 92.50 110 LEU A N 1
ATOM 801 C CA . LEU A 1 110 ? -1.578 4.727 15.650 1.00 92.50 110 LEU A CA 1
ATOM 802 C C . LEU A 1 110 ? -1.997 6.157 15.286 1.00 92.50 110 LEU A C 1
ATOM 804 O O . LEU A 1 110 ? -2.009 7.034 16.147 1.00 92.50 110 LEU A O 1
ATOM 808 N N . ALA A 1 111 ? -2.344 6.399 14.021 1.00 90.62 111 ALA A N 1
ATOM 809 C CA . ALA A 1 111 ? -2.806 7.696 13.547 1.00 90.62 111 ALA A CA 1
ATOM 810 C C . ALA A 1 111 ? -4.138 8.080 14.204 1.00 90.62 111 ALA A C 1
ATOM 812 O O . ALA A 1 111 ? -4.275 9.215 14.653 1.00 90.62 111 ALA A O 1
ATOM 813 N N . GLU A 1 112 ? -5.078 7.140 14.330 1.00 89.62 112 GLU A N 1
ATOM 814 C CA . GLU A 1 112 ? -6.358 7.365 15.010 1.00 89.62 112 GLU A CA 1
ATOM 815 C C . GLU A 1 112 ? -6.195 7.584 16.516 1.00 89.62 112 GLU A C 1
ATOM 817 O O . GLU A 1 112 ? -6.871 8.437 17.085 1.00 89.62 112 GLU A O 1
ATOM 822 N N . ALA A 1 113 ? -5.253 6.884 17.154 1.00 90.19 113 ALA A N 1
ATOM 823 C CA . ALA A 1 113 ? -4.924 7.088 18.565 1.00 90.19 113 ALA A CA 1
ATOM 824 C C . ALA A 1 113 ? -4.186 8.415 18.842 1.00 90.19 113 ALA A C 1
ATOM 826 O O . ALA A 1 113 ? -4.037 8.810 19.997 1.00 90.19 113 ALA A O 1
ATOM 827 N N . SER A 1 114 ? -3.692 9.101 17.806 1.00 91.06 114 SER A N 1
ATOM 828 C CA . SER A 1 114 ? -2.911 10.327 17.949 1.00 91.06 114 SER A CA 1
ATOM 829 C C . SER A 1 114 ? -3.789 11.580 17.999 1.00 91.06 114 SER A C 1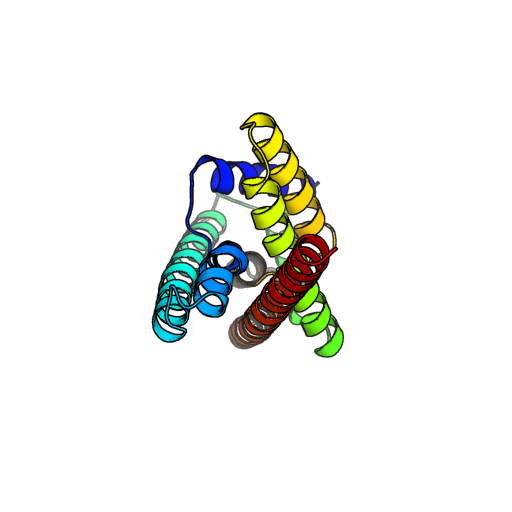
ATOM 831 O O . SER A 1 114 ? -4.511 11.898 17.049 1.00 91.06 114 SER A O 1
ATOM 833 N N . GLU A 1 115 ? -3.615 12.369 19.061 1.00 88.50 115 GLU A N 1
ATOM 834 C CA . GLU A 1 115 ? -4.295 13.658 19.274 1.00 88.50 115 GLU A CA 1
ATOM 835 C C . GLU A 1 115 ? -3.572 14.856 18.627 1.00 88.50 115 GLU A C 1
ATOM 837 O O . GLU A 1 115 ? -4.131 15.945 18.531 1.00 88.50 115 GLU A O 1
ATOM 842 N N . SER A 1 116 ? -2.326 14.677 18.169 1.00 92.69 116 SER A N 1
ATOM 843 C CA . SER A 1 116 ? -1.504 15.745 17.583 1.00 92.69 116 SER A CA 1
ATOM 844 C C . SER A 1 116 ? -1.228 15.512 16.099 1.00 92.69 116 SER A C 1
ATOM 846 O O . SER A 1 116 ? -0.755 14.439 15.714 1.00 92.69 116 SER A O 1
ATOM 848 N N . ASP A 1 117 ? -1.419 16.549 15.279 1.00 87.75 117 ASP A N 1
ATOM 849 C CA . ASP A 1 117 ? -1.076 16.534 13.850 1.00 87.75 117 ASP A CA 1
ATOM 850 C C . ASP A 1 117 ? 0.413 16.246 13.618 1.00 87.75 117 ASP A C 1
ATOM 852 O O . ASP A 1 117 ? 0.768 15.459 12.742 1.00 87.75 117 ASP A O 1
ATOM 856 N N . LEU A 1 118 ? 1.298 16.812 14.448 1.00 92.00 118 LEU A N 1
ATOM 857 C CA . LEU A 1 118 ? 2.734 16.540 14.364 1.00 92.00 118 LEU A CA 1
ATOM 858 C C . LEU A 1 118 ? 3.036 15.060 14.632 1.00 92.00 118 LEU A C 1
ATOM 860 O O . LEU A 1 118 ? 3.853 14.459 13.938 1.00 92.00 118 LEU A O 1
ATOM 864 N N . THR A 1 119 ? 2.354 14.454 15.604 1.00 92.19 119 THR A N 1
ATOM 865 C CA . THR A 1 119 ? 2.529 13.027 15.911 1.00 92.19 119 THR A CA 1
ATOM 866 C C . THR A 1 119 ? 2.025 12.154 14.760 1.00 92.19 119 THR A C 1
ATOM 868 O O . THR A 1 119 ? 2.722 11.222 14.364 1.00 92.19 119 THR A O 1
ATOM 871 N N . ARG A 1 120 ? 0.893 12.507 14.130 1.00 90.38 120 ARG A N 1
ATOM 872 C CA . ARG A 1 120 ? 0.397 11.831 12.915 1.00 90.38 120 ARG A CA 1
ATOM 873 C C . ARG A 1 120 ? 1.405 11.905 11.765 1.00 90.38 120 ARG A C 1
ATOM 875 O O . ARG A 1 120 ? 1.653 10.895 11.112 1.00 90.38 120 ARG A O 1
ATOM 882 N N . VAL A 1 121 ? 2.036 13.062 11.554 1.00 91.69 121 VAL A N 1
ATOM 883 C CA . VAL A 1 121 ? 3.097 13.236 10.544 1.00 91.69 121 VAL A CA 1
ATOM 884 C C . VAL A 1 121 ? 4.305 12.345 10.841 1.00 91.69 121 VAL A C 1
ATOM 886 O O . VAL A 1 121 ? 4.802 11.671 9.942 1.00 91.69 121 VAL A O 1
ATOM 889 N N . LEU A 1 122 ? 4.769 12.295 12.092 1.00 92.88 122 LEU A N 1
ATOM 890 C CA . LEU A 1 122 ? 5.897 11.441 12.482 1.00 92.88 122 LEU A CA 1
ATOM 891 C C . LEU A 1 122 ? 5.579 9.949 12.310 1.00 92.88 122 LEU A C 1
ATOM 893 O O . LEU A 1 122 ? 6.417 9.196 11.813 1.00 92.88 122 LEU A O 1
ATOM 897 N N . ILE A 1 123 ? 4.360 9.533 12.665 1.00 93.19 123 ILE A N 1
ATOM 898 C CA . ILE A 1 123 ? 3.865 8.170 12.441 1.00 93.19 123 ILE A CA 1
ATOM 899 C C . ILE A 1 123 ? 3.841 7.854 10.940 1.00 93.19 123 ILE A C 1
ATOM 901 O O . ILE A 1 123 ? 4.345 6.808 10.538 1.00 93.19 123 ILE A O 1
ATOM 905 N N . ALA A 1 124 ? 3.330 8.760 10.101 1.00 92.00 124 ALA A N 1
ATOM 906 C CA . ALA A 1 124 ? 3.317 8.587 8.649 1.00 92.00 124 ALA A CA 1
ATOM 907 C C . ALA A 1 124 ? 4.737 8.435 8.073 1.00 92.00 124 ALA A C 1
ATOM 909 O O . ALA A 1 124 ? 4.988 7.515 7.296 1.00 92.00 124 ALA A O 1
ATOM 910 N N . LEU A 1 125 ? 5.697 9.265 8.497 1.00 91.75 125 LEU A N 1
ATOM 911 C CA . LEU A 1 125 ? 7.099 9.138 8.079 1.00 91.75 125 LEU A CA 1
ATOM 912 C C . LEU A 1 125 ? 7.685 7.767 8.448 1.00 91.75 125 LEU A C 1
ATOM 914 O O . LEU A 1 125 ? 8.300 7.110 7.604 1.00 91.75 125 LEU A O 1
ATOM 918 N N . LEU A 1 126 ? 7.481 7.328 9.695 1.00 91.12 126 LEU A N 1
ATOM 919 C CA . LEU A 1 126 ? 8.004 6.059 10.199 1.00 91.12 126 LEU A CA 1
ATOM 920 C C . LEU A 1 126 ? 7.382 4.860 9.482 1.00 91.12 126 LEU A C 1
ATOM 922 O O . LEU A 1 126 ? 8.102 3.969 9.035 1.00 91.12 126 LEU A O 1
ATOM 926 N N . ILE A 1 127 ? 6.056 4.833 9.353 1.00 91.50 127 ILE A N 1
ATOM 927 C CA . ILE A 1 127 ? 5.354 3.742 8.674 1.00 91.50 127 ILE A CA 1
ATOM 928 C C . ILE A 1 127 ? 5.718 3.733 7.199 1.00 91.50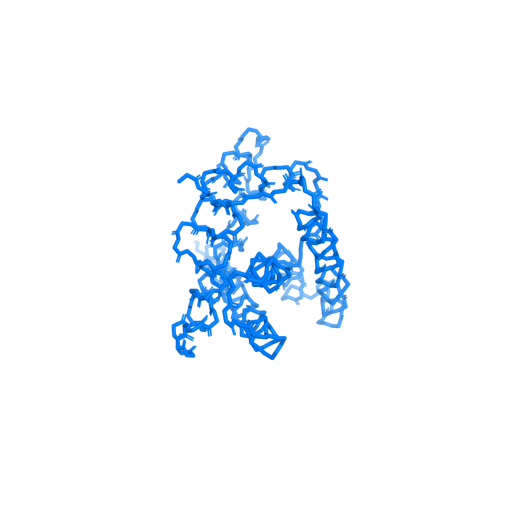 127 ILE A C 1
ATOM 930 O O . ILE A 1 127 ? 6.015 2.664 6.677 1.00 91.50 127 ILE A O 1
ATOM 934 N N . GLY A 1 128 ? 5.757 4.888 6.534 1.00 89.62 128 GLY A N 1
ATOM 935 C CA . GLY A 1 128 ? 6.172 4.954 5.139 1.00 89.62 128 GLY A CA 1
ATOM 936 C C . GLY A 1 128 ? 7.565 4.352 4.940 1.00 89.62 128 GLY A C 1
ATOM 937 O O . GLY A 1 128 ? 7.766 3.524 4.050 1.00 89.62 128 GLY A O 1
ATOM 938 N N . PHE A 1 129 ? 8.508 4.674 5.830 1.00 87.75 129 PHE A N 1
ATOM 939 C CA . PHE A 1 129 ? 9.827 4.050 5.829 1.00 87.75 129 PHE A CA 1
ATOM 940 C C . PHE A 1 129 ? 9.756 2.530 6.036 1.00 87.75 129 PHE A C 1
ATOM 942 O O . PHE A 1 129 ? 10.348 1.793 5.252 1.00 87.75 129 PHE A O 1
ATOM 949 N N . VAL A 1 130 ? 9.033 2.044 7.050 1.00 88.44 130 VAL A N 1
ATOM 950 C CA . VAL A 1 130 ? 8.905 0.601 7.346 1.00 88.44 130 VAL A CA 1
ATOM 951 C C . VAL A 1 130 ? 8.213 -0.159 6.214 1.00 88.44 130 VAL A C 1
ATOM 953 O O . VAL A 1 130 ? 8.549 -1.311 5.952 1.00 88.44 130 VAL A O 1
ATOM 956 N N . LEU A 1 131 ? 7.276 0.481 5.519 1.00 89.56 131 LEU A N 1
ATOM 957 C CA . LEU A 1 131 ? 6.572 -0.098 4.386 1.00 89.56 131 LEU A CA 1
ATOM 958 C C . LEU A 1 131 ? 7.513 -0.270 3.186 1.00 89.56 131 LEU A C 1
ATOM 960 O O . LEU A 1 131 ? 7.524 -1.334 2.566 1.00 89.56 131 LEU A O 1
ATOM 964 N N . LEU A 1 132 ? 8.327 0.744 2.867 1.00 84.44 132 LEU A N 1
ATOM 965 C CA . LEU A 1 132 ? 9.136 0.726 1.646 1.00 84.44 132 LEU A CA 1
ATOM 966 C C . LEU A 1 132 ? 10.560 0.182 1.832 1.00 84.44 132 LEU A C 1
ATOM 968 O O . LEU A 1 132 ? 11.087 -0.455 0.926 1.00 84.44 132 LEU A O 1
ATOM 972 N N . ALA A 1 133 ? 11.198 0.383 2.988 1.00 83.00 133 ALA A N 1
ATOM 973 C CA . ALA A 1 133 ? 12.579 -0.054 3.227 1.00 83.00 133 ALA A CA 1
ATOM 974 C C . ALA A 1 133 ? 12.834 -1.555 2.958 1.00 83.00 133 ALA A C 1
ATOM 976 O O . ALA A 1 133 ? 13.874 -1.864 2.379 1.00 83.00 133 ALA A O 1
ATOM 977 N N . PRO A 1 134 ? 11.921 -2.492 3.294 1.00 82.88 134 PRO A N 1
ATOM 978 C CA . PRO A 1 134 ? 12.080 -3.910 2.976 1.00 82.88 134 PRO A CA 1
ATOM 979 C C . PRO A 1 134 ? 11.577 -4.283 1.571 1.00 82.88 134 PRO A C 1
ATOM 981 O O . PRO A 1 134 ? 11.523 -5.468 1.248 1.00 82.88 134 PRO A O 1
ATOM 984 N N . SER A 1 135 ? 11.149 -3.312 0.754 1.00 88.06 135 SER A N 1
ATOM 985 C CA . SER A 1 135 ? 10.439 -3.551 -0.513 1.00 88.06 135 SER A CA 1
ATOM 986 C C . SER A 1 135 ? 9.218 -4.461 -0.311 1.00 88.06 135 SER A C 1
ATOM 988 O O . SER A 1 135 ? 9.087 -5.523 -0.941 1.00 88.06 135 SER A O 1
ATOM 990 N N . THR A 1 136 ? 8.364 -4.106 0.660 1.00 93.94 136 THR A N 1
ATOM 991 C CA . THR A 1 136 ? 7.187 -4.921 0.987 1.00 93.94 136 THR A CA 1
ATOM 992 C C . THR A 1 136 ? 6.184 -4.927 -0.163 1.00 93.94 136 THR A C 1
ATOM 994 O O . THR A 1 136 ? 6.067 -3.957 -0.908 1.00 93.94 136 THR A O 1
ATOM 997 N N . ASN A 1 137 ? 5.447 -6.026 -0.329 1.00 96.56 137 ASN A N 1
ATOM 998 C CA . ASN A 1 137 ? 4.491 -6.155 -1.427 1.00 96.56 137 ASN A CA 1
ATOM 999 C C . ASN A 1 137 ? 3.159 -5.450 -1.105 1.00 96.56 137 ASN A C 1
ATOM 1001 O O . ASN A 1 137 ? 2.144 -6.077 -0.788 1.00 96.56 137 ASN A O 1
ATOM 1005 N N . HIS A 1 138 ? 3.183 -4.119 -1.120 1.00 97.06 138 HIS A N 1
ATOM 1006 C CA . HIS A 1 138 ? 2.013 -3.282 -0.882 1.00 97.06 138 HIS A CA 1
ATOM 1007 C C . HIS A 1 138 ? 1.201 -3.100 -2.173 1.00 97.06 138 HIS A C 1
ATOM 1009 O O . HIS A 1 138 ? 1.737 -2.738 -3.213 1.00 97.06 138 HIS A O 1
ATOM 1015 N N . SER A 1 139 ? -0.110 -3.312 -2.103 1.00 97.50 139 SER A N 1
ATOM 1016 C CA . SER A 1 139 ? -1.010 -3.421 -3.262 1.00 97.50 139 SER A CA 1
ATOM 1017 C C . SER A 1 139 ? -1.020 -2.203 -4.182 1.00 97.50 139 SER A C 1
ATOM 1019 O O . SER A 1 139 ? -0.942 -2.367 -5.396 1.00 97.50 139 SER A O 1
ATOM 1021 N N . VAL A 1 140 ? -1.096 -0.992 -3.627 1.00 95.88 140 VAL A N 1
ATOM 1022 C CA . VAL A 1 140 ? -1.138 0.247 -4.424 1.00 95.88 140 VAL A CA 1
ATOM 1023 C C . VAL A 1 140 ? 0.263 0.686 -4.850 1.00 95.88 140 VAL A C 1
ATOM 1025 O O . VAL A 1 140 ? 0.477 1.029 -6.007 1.00 95.88 140 VAL A O 1
ATOM 1028 N N . VAL A 1 141 ? 1.226 0.644 -3.925 1.00 94.00 141 VAL A N 1
ATOM 1029 C CA . VAL A 1 141 ? 2.599 1.135 -4.159 1.00 94.00 141 VAL A CA 1
ATOM 1030 C C . VAL A 1 141 ? 3.331 0.200 -5.110 1.00 94.00 141 VAL A C 1
ATOM 1032 O O . VAL A 1 141 ? 3.814 0.650 -6.141 1.00 94.00 141 VAL A O 1
ATOM 1035 N N . GLY A 1 142 ? 3.298 -1.104 -4.834 1.00 95.44 142 GLY A N 1
ATOM 1036 C CA . GLY A 1 142 ? 3.895 -2.118 -5.695 1.00 95.44 142 GLY A CA 1
ATOM 1037 C C . GLY A 1 142 ? 3.241 -2.187 -7.074 1.00 95.44 142 GLY A C 1
ATOM 1038 O O . GLY A 1 142 ? 3.930 -2.439 -8.056 1.00 95.44 142 GLY A O 1
ATOM 1039 N N . PHE A 1 143 ? 1.936 -1.900 -7.197 1.00 97.56 143 PHE A N 1
ATOM 1040 C CA . PHE A 1 143 ? 1.319 -1.710 -8.516 1.00 97.56 143 PHE A CA 1
ATOM 1041 C C . PHE A 1 143 ? 1.966 -0.539 -9.266 1.00 97.56 143 PHE A C 1
ATOM 1043 O O . PHE A 1 143 ? 2.319 -0.692 -10.430 1.00 97.56 143 PHE A O 1
ATOM 1050 N N . GLY A 1 144 ? 2.146 0.609 -8.605 1.00 95.69 144 GLY A N 1
ATOM 1051 C CA . GLY A 1 144 ? 2.796 1.778 -9.197 1.00 95.69 144 GLY A CA 1
ATOM 1052 C C . GLY A 1 144 ? 4.251 1.523 -9.592 1.00 95.69 144 GLY A C 1
ATOM 1053 O O . GLY A 1 144 ? 4.646 1.905 -10.687 1.00 95.69 144 GLY A O 1
ATOM 1054 N N . GLU A 1 145 ? 5.027 0.843 -8.746 1.00 94.56 145 GLU A N 1
ATOM 1055 C CA . GLU A 1 145 ? 6.433 0.501 -9.010 1.00 94.56 145 GLU A CA 1
ATOM 1056 C C . GLU A 1 145 ? 6.574 -0.432 -10.214 1.00 94.56 145 GLU A C 1
ATOM 1058 O O . GLU A 1 145 ? 7.339 -0.144 -11.134 1.00 94.56 145 GLU A O 1
ATOM 1063 N N . VAL A 1 146 ? 5.783 -1.510 -10.253 1.00 97.44 146 VAL A N 1
ATOM 1064 C CA . VAL A 1 146 ? 5.797 -2.450 -11.380 1.00 97.44 146 VAL A CA 1
ATOM 1065 C C . VAL A 1 146 ? 5.306 -1.772 -12.660 1.00 97.44 146 VAL A C 1
ATOM 1067 O O . VAL A 1 146 ? 5.938 -1.911 -13.705 1.00 97.44 146 VAL A O 1
ATOM 1070 N N . LEU A 1 147 ? 4.222 -0.991 -12.591 1.00 97.88 147 LEU A N 1
ATOM 1071 C CA . LEU A 1 147 ? 3.705 -0.250 -13.742 1.00 97.88 147 LEU A CA 1
ATOM 1072 C C . LEU A 1 147 ? 4.731 0.759 -14.275 1.00 97.88 147 LEU A C 1
ATOM 1074 O O . LEU A 1 147 ? 4.918 0.846 -15.485 1.00 97.88 147 LEU A O 1
ATOM 1078 N N . LEU A 1 148 ? 5.404 1.498 -13.391 1.00 96.06 148 LEU A N 1
ATOM 1079 C CA . LEU A 1 148 ? 6.426 2.469 -13.770 1.00 96.06 148 LEU A CA 1
ATOM 1080 C C . LEU A 1 148 ? 7.604 1.788 -14.477 1.00 96.06 148 LEU A C 1
ATOM 1082 O O . LEU A 1 148 ? 8.014 2.258 -15.534 1.00 96.06 148 LEU A O 1
ATOM 1086 N N . GLY A 1 149 ? 8.097 0.662 -13.950 1.00 96.69 149 GLY A N 1
ATOM 1087 C CA . GLY A 1 149 ? 9.151 -0.124 -14.599 1.00 96.69 149 GLY A CA 1
ATOM 1088 C C . GLY A 1 149 ? 8.745 -0.625 -15.989 1.00 96.69 149 GLY A C 1
ATOM 1089 O O . GLY A 1 149 ? 9.532 -0.524 -16.932 1.00 96.69 149 GLY A O 1
ATOM 1090 N N . ILE A 1 150 ? 7.505 -1.114 -16.138 1.00 97.62 150 ILE A N 1
ATOM 1091 C CA . ILE A 1 150 ? 6.953 -1.562 -17.430 1.00 97.62 150 ILE A CA 1
ATOM 1092 C C . ILE A 1 150 ? 6.894 -0.400 -18.425 1.00 97.62 150 ILE A C 1
ATOM 1094 O O . ILE A 1 150 ? 7.373 -0.529 -19.550 1.00 97.62 150 ILE A O 1
ATOM 1098 N N . LEU A 1 151 ? 6.317 0.737 -18.024 1.00 96.94 151 LEU A N 1
ATOM 1099 C CA . LEU A 1 151 ? 6.162 1.908 -18.891 1.00 96.94 151 LEU A CA 1
ATOM 1100 C C . LEU A 1 151 ? 7.511 2.526 -19.282 1.00 96.94 151 LEU A C 1
ATOM 1102 O O . LEU A 1 151 ? 7.663 2.993 -20.408 1.00 96.94 151 LEU A O 1
ATOM 1106 N N . ALA A 1 152 ? 8.490 2.500 -18.376 1.00 95.50 152 ALA A N 1
ATOM 1107 C CA . ALA A 1 152 ? 9.842 2.986 -18.624 1.00 95.50 152 ALA A CA 1
ATOM 1108 C C . ALA A 1 152 ? 10.692 2.024 -19.474 1.00 95.50 152 ALA A C 1
ATOM 1110 O O . ALA A 1 152 ? 11.750 2.416 -19.962 1.00 95.50 152 ALA A O 1
ATOM 1111 N N . GLY A 1 153 ? 10.262 0.767 -19.639 1.00 95.56 153 GLY A N 1
ATOM 1112 C CA . GLY A 1 153 ? 11.035 -0.264 -20.333 1.00 95.56 153 GLY A CA 1
ATOM 1113 C C . GLY A 1 153 ? 12.308 -0.685 -19.588 1.00 95.56 153 GLY A C 1
ATOM 1114 O O . GLY A 1 153 ? 13.254 -1.153 -20.217 1.00 95.56 153 GLY A O 1
ATOM 1115 N N . THR A 1 154 ? 12.352 -0.508 -18.263 1.00 96.00 154 THR A N 1
ATOM 1116 C CA . THR A 1 154 ? 13.537 -0.771 -17.422 1.00 96.00 154 THR A CA 1
ATOM 1117 C C . THR A 1 154 ? 13.461 -2.092 -16.649 1.00 96.00 154 THR A C 1
ATOM 1119 O O . THR A 1 154 ? 14.370 -2.420 -15.888 1.00 96.00 154 THR A O 1
ATOM 1122 N N . THR A 1 155 ? 12.403 -2.881 -16.852 1.00 96.56 155 THR A N 1
ATOM 1123 C CA . THR A 1 155 ? 12.207 -4.219 -16.267 1.00 96.56 155 THR A CA 1
ATOM 1124 C C . THR A 1 155 ? 11.840 -5.247 -17.341 1.00 96.56 155 THR A C 1
ATOM 1126 O O . THR A 1 155 ? 11.325 -4.895 -18.401 1.00 96.56 155 THR A O 1
ATOM 1129 N N . GLY A 1 156 ? 12.086 -6.529 -17.054 1.00 96.62 156 GLY A N 1
ATOM 1130 C CA . GLY A 1 156 ? 11.600 -7.652 -17.863 1.00 96.62 156 GLY A CA 1
ATOM 1131 C C . GLY A 1 156 ? 10.153 -8.063 -17.558 1.00 96.62 156 GLY A C 1
ATOM 1132 O O . GLY A 1 156 ? 9.604 -8.896 -18.277 1.00 96.62 156 GLY A O 1
ATOM 1133 N N . ALA A 1 157 ? 9.539 -7.506 -16.507 1.00 96.69 157 ALA A N 1
ATOM 1134 C CA . ALA A 1 157 ? 8.158 -7.795 -16.136 1.00 96.69 157 ALA A CA 1
ATOM 1135 C C . ALA A 1 157 ? 7.163 -7.349 -17.218 1.00 96.69 157 ALA A C 1
ATOM 1137 O O . ALA A 1 157 ? 7.316 -6.296 -17.837 1.00 96.69 157 ALA A O 1
ATOM 1138 N N . GLY A 1 158 ? 6.107 -8.136 -17.419 1.00 97.38 158 GLY A N 1
ATOM 1139 C CA . GLY A 1 158 ? 5.005 -7.809 -18.319 1.00 97.38 158 GLY A CA 1
ATOM 1140 C C . GLY A 1 158 ? 3.695 -7.491 -17.594 1.00 97.38 158 GLY A C 1
ATOM 1141 O O . GLY A 1 158 ? 3.571 -7.559 -16.372 1.00 97.38 158 GLY A O 1
ATOM 1142 N N . TRP A 1 159 ? 2.648 -7.219 -18.376 1.00 97.44 159 TRP A N 1
ATOM 1143 C CA . TRP A 1 159 ? 1.293 -6.972 -17.861 1.00 97.44 159 TRP A CA 1
ATOM 1144 C C . TRP A 1 159 ? 0.720 -8.146 -17.051 1.00 97.44 159 TRP A C 1
ATOM 1146 O O . TRP A 1 159 ? -0.062 -7.938 -16.122 1.00 97.44 159 TRP A O 1
ATOM 1156 N N . ALA A 1 160 ? 1.115 -9.379 -17.384 1.00 97.94 160 ALA A N 1
ATOM 1157 C CA . ALA A 1 160 ? 0.727 -10.569 -16.631 1.00 97.94 160 ALA A CA 1
ATOM 1158 C C . ALA A 1 160 ? 1.373 -10.597 -15.236 1.00 97.94 160 ALA A C 1
ATOM 1160 O O . ALA A 1 160 ? 0.701 -10.935 -14.260 1.00 97.94 160 ALA A O 1
ATOM 1161 N N . ASP A 1 161 ? 2.639 -10.187 -15.129 1.00 97.88 161 ASP A N 1
ATOM 1162 C CA . ASP A 1 161 ? 3.357 -10.098 -13.856 1.00 97.88 161 ASP A CA 1
ATOM 1163 C C . ASP A 1 161 ? 2.789 -8.991 -12.977 1.00 97.88 161 ASP A C 1
ATOM 1165 O O . ASP A 1 161 ? 2.584 -9.213 -11.784 1.00 97.88 161 ASP A O 1
ATOM 1169 N N . LEU A 1 162 ? 2.436 -7.844 -13.572 1.00 98.25 162 LEU A N 1
ATOM 1170 C CA . LEU A 1 162 ? 1.707 -6.776 -12.888 1.00 98.25 162 LEU A CA 1
ATOM 1171 C C . LEU A 1 162 ? 0.401 -7.312 -12.291 1.00 98.25 162 LEU A C 1
ATOM 1173 O O . LEU A 1 162 ? 0.193 -7.217 -11.084 1.00 98.25 162 LEU A O 1
ATOM 1177 N N . ALA A 1 163 ? -0.451 -7.942 -13.106 1.00 98.19 163 ALA A N 1
ATOM 1178 C CA . ALA A 1 163 ? -1.730 -8.477 -12.644 1.00 98.19 163 ALA A CA 1
ATOM 1179 C C . ALA A 1 163 ? -1.556 -9.538 -11.542 1.00 98.19 163 ALA A C 1
ATOM 1181 O O . ALA A 1 163 ? -2.256 -9.500 -10.526 1.00 98.19 163 ALA A O 1
ATOM 1182 N N . ARG A 1 164 ? -0.599 -10.462 -11.711 1.00 98.00 164 ARG A N 1
ATOM 1183 C CA . ARG A 1 164 ? -0.279 -11.500 -10.723 1.00 98.00 164 ARG A CA 1
ATOM 1184 C C . ARG A 1 164 ? 0.211 -10.888 -9.413 1.00 98.00 164 ARG A C 1
ATOM 1186 O O . ARG A 1 164 ? -0.310 -11.243 -8.355 1.00 98.00 164 ARG A O 1
ATOM 1193 N N . ASN A 1 165 ? 1.194 -9.989 -9.466 1.00 98.25 165 ASN A N 1
ATOM 1194 C CA . ASN A 1 165 ? 1.755 -9.372 -8.269 1.00 98.25 165 ASN A CA 1
ATOM 1195 C C . ASN A 1 165 ? 0.697 -8.545 -7.532 1.00 98.25 165 ASN A C 1
ATOM 1197 O O . ASN A 1 165 ? 0.540 -8.695 -6.324 1.00 98.25 165 ASN A O 1
ATOM 1201 N N . THR A 1 166 ? -0.096 -7.749 -8.254 1.00 98.38 166 THR A N 1
ATOM 1202 C CA . THR A 1 166 ? -1.190 -6.968 -7.665 1.00 98.38 166 THR A CA 1
ATOM 1203 C C . THR A 1 166 ? -2.232 -7.861 -6.995 1.00 98.38 166 THR A C 1
ATOM 1205 O O . THR A 1 166 ? -2.662 -7.550 -5.888 1.00 98.38 166 THR A O 1
ATOM 1208 N N . ALA A 1 167 ? -2.608 -8.993 -7.599 1.00 98.31 167 ALA A N 1
ATOM 1209 C CA . ALA A 1 167 ? -3.549 -9.928 -6.982 1.00 98.31 167 ALA A CA 1
ATOM 1210 C C . ALA A 1 167 ? -3.006 -10.519 -5.667 1.00 98.31 167 ALA A C 1
ATOM 1212 O O . ALA A 1 167 ? -3.725 -10.555 -4.665 1.00 98.31 167 ALA A O 1
ATOM 1213 N N . ILE A 1 168 ? -1.731 -10.932 -5.649 1.00 98.44 168 ILE A N 1
ATOM 1214 C CA . ILE A 1 168 ? -1.054 -11.430 -4.440 1.00 98.44 168 ILE A CA 1
ATOM 1215 C C . ILE A 1 168 ? -1.004 -10.335 -3.370 1.00 98.44 168 ILE A C 1
ATOM 1217 O O . ILE A 1 168 ? -1.358 -10.583 -2.216 1.00 98.44 168 ILE A O 1
ATOM 1221 N N . ALA A 1 169 ? -0.610 -9.122 -3.759 1.00 98.38 169 ALA A N 1
ATOM 1222 C CA . ALA A 1 169 ? -0.490 -7.980 -2.868 1.00 98.38 169 ALA A CA 1
ATOM 1223 C C . ALA A 1 169 ? -1.836 -7.608 -2.236 1.00 98.38 169 ALA A C 1
ATOM 1225 O O . ALA A 1 169 ? -1.920 -7.462 -1.022 1.00 98.38 169 ALA A O 1
ATOM 1226 N N . VAL A 1 170 ? -2.912 -7.518 -3.026 1.00 98.38 170 VAL A N 1
ATOM 1227 C CA . VAL A 1 170 ? -4.264 -7.224 -2.522 1.00 98.38 170 VAL A CA 1
ATOM 1228 C C . VAL A 1 170 ? -4.719 -8.292 -1.532 1.00 98.38 170 VAL A C 1
ATOM 1230 O O . VAL A 1 170 ? -5.136 -7.955 -0.424 1.00 98.38 170 VAL A O 1
ATOM 1233 N N . ALA A 1 171 ? -4.608 -9.572 -1.898 1.00 98.31 171 ALA A N 1
ATOM 1234 C CA . ALA A 1 171 ? -5.025 -10.668 -1.030 1.00 98.31 171 ALA A CA 1
ATOM 1235 C C . ALA A 1 171 ? -4.240 -10.673 0.290 1.00 98.31 171 ALA A C 1
ATOM 1237 O O . ALA A 1 171 ? -4.839 -10.721 1.365 1.00 98.31 171 ALA A O 1
ATOM 1238 N N . GLY A 1 172 ? -2.911 -10.565 0.221 1.00 98.31 172 GLY A N 1
ATOM 1239 C CA . GLY A 1 172 ? -2.062 -10.529 1.406 1.00 98.31 172 GLY A CA 1
ATOM 1240 C C . GLY A 1 172 ? -2.317 -9.295 2.268 1.00 98.31 172 GLY A C 1
ATOM 1241 O O . GLY A 1 172 ? -2.469 -9.433 3.477 1.00 98.31 172 GLY A O 1
ATOM 1242 N N . ASN A 1 173 ? -2.446 -8.106 1.671 1.00 98.50 173 ASN A N 1
ATOM 1243 C CA . ASN A 1 173 ? -2.711 -6.873 2.412 1.00 98.50 173 ASN A CA 1
ATOM 1244 C C . ASN A 1 173 ? -4.038 -6.953 3.185 1.00 98.50 173 ASN A C 1
ATOM 1246 O O . ASN A 1 173 ? -4.069 -6.613 4.366 1.00 98.50 173 ASN A O 1
ATOM 1250 N N . VAL A 1 174 ? -5.110 -7.449 2.552 1.00 97.94 174 VAL A N 1
ATOM 1251 C CA . VAL A 1 174 ? -6.409 -7.656 3.218 1.00 97.94 174 VAL A CA 1
ATOM 1252 C C . VAL A 1 174 ? -6.272 -8.647 4.371 1.00 97.94 174 VAL A C 1
ATOM 1254 O O . VAL A 1 174 ? -6.748 -8.370 5.469 1.00 97.94 174 VAL A O 1
ATOM 1257 N N . VAL A 1 175 ? -5.603 -9.784 4.152 1.00 98.06 175 VAL A N 1
ATOM 1258 C CA . VAL A 1 175 ? -5.388 -10.794 5.201 1.00 98.06 175 VAL A CA 1
ATOM 1259 C C . VAL A 1 175 ? -4.613 -10.200 6.376 1.00 98.06 175 VAL A C 1
ATOM 1261 O O . VAL A 1 175 ? -5.078 -10.280 7.509 1.00 98.06 175 VAL A O 1
ATOM 1264 N N . GLY A 1 176 ? -3.467 -9.568 6.121 1.00 97.19 176 GLY A N 1
ATOM 1265 C CA . GLY A 1 176 ? -2.632 -8.976 7.165 1.00 97.19 176 GLY A CA 1
ATOM 1266 C C . GLY A 1 176 ? -3.340 -7.874 7.942 1.00 97.19 176 GLY A C 1
ATOM 1267 O O . GLY A 1 176 ? -3.270 -7.848 9.170 1.00 97.19 176 GLY A O 1
ATOM 1268 N N . GLY A 1 177 ? -4.079 -7.010 7.243 1.00 96.12 177 GLY A N 1
ATOM 1269 C CA . GLY A 1 177 ? -4.836 -5.946 7.885 1.00 96.12 177 GLY A CA 1
ATOM 1270 C C . GLY A 1 177 ? -5.967 -6.478 8.758 1.00 96.12 177 GLY A C 1
ATOM 1271 O O . GLY A 1 177 ? -6.029 -6.170 9.944 1.00 96.12 177 GLY A O 1
ATOM 1272 N N . VAL A 1 178 ? -6.820 -7.355 8.219 1.00 94.69 178 VAL A N 1
ATOM 1273 C CA . VAL A 1 178 ? -7.952 -7.929 8.969 1.00 94.69 178 VAL A CA 1
ATOM 1274 C C . VAL A 1 178 ? -7.482 -8.758 10.169 1.00 94.69 178 VAL A C 1
ATOM 1276 O O . VAL A 1 178 ? -8.106 -8.686 11.229 1.00 94.69 178 VAL A O 1
ATOM 1279 N N . LEU A 1 179 ? -6.384 -9.514 10.040 1.00 93.88 179 LEU A N 1
ATOM 1280 C CA . LEU A 1 179 ? -5.802 -10.262 11.160 1.00 93.88 179 LEU A CA 1
ATOM 1281 C C . LEU A 1 179 ? -5.342 -9.333 12.288 1.00 93.88 179 LEU A C 1
ATOM 1283 O O . LEU A 1 179 ? -5.616 -9.623 13.452 1.00 93.88 179 LEU A O 1
ATOM 1287 N N . LEU A 1 180 ? -4.703 -8.204 11.961 1.00 92.69 180 LEU A N 1
ATOM 1288 C CA . LEU A 1 180 ? -4.306 -7.226 12.972 1.00 92.69 180 LEU A CA 1
ATOM 1289 C C . LEU A 1 180 ? -5.527 -6.602 13.662 1.00 92.69 180 LEU A C 1
ATOM 1291 O O . LEU A 1 180 ? -5.537 -6.486 14.883 1.00 92.69 180 LEU A O 1
ATOM 1295 N N . VAL A 1 181 ? -6.582 -6.260 12.916 1.00 90.94 181 VAL A N 1
ATOM 1296 C CA . VAL A 1 181 ? -7.834 -5.754 13.508 1.00 90.94 181 VAL A CA 1
ATOM 1297 C C . VAL A 1 181 ? -8.435 -6.768 14.476 1.00 90.94 181 VAL A C 1
ATOM 1299 O O . VAL A 1 181 ? -8.835 -6.407 15.582 1.00 90.94 181 VAL A O 1
ATOM 1302 N N . ALA A 1 182 ? -8.500 -8.039 14.074 1.00 88.75 182 ALA A N 1
ATOM 1303 C CA . ALA A 1 182 ? -9.020 -9.104 14.923 1.00 88.75 182 ALA A CA 1
ATOM 1304 C C . ALA A 1 182 ? -8.194 -9.250 16.212 1.00 88.75 182 ALA A C 1
ATOM 1306 O O . ALA A 1 182 ? -8.773 -9.347 17.293 1.00 88.75 182 ALA A O 1
ATOM 1307 N N . PHE A 1 183 ? -6.864 -9.198 16.103 1.00 89.56 183 PHE A N 1
ATOM 1308 C CA . PHE A 1 183 ? -5.952 -9.238 17.244 1.00 89.56 183 PHE A CA 1
ATOM 1309 C C . PHE A 1 183 ? -6.158 -8.051 18.197 1.00 89.56 183 PHE A C 1
ATOM 1311 O O . PHE A 1 183 ? -6.394 -8.261 19.385 1.00 89.56 183 PHE A O 1
ATOM 1318 N N . LEU A 1 184 ? -6.146 -6.815 17.682 1.00 86.75 184 LEU A N 1
ATOM 1319 C CA . LEU A 1 184 ? -6.321 -5.600 18.487 1.00 86.75 184 LEU A CA 1
ATOM 1320 C C . LEU A 1 184 ? -7.657 -5.602 19.241 1.00 86.75 184 LEU A C 1
ATOM 1322 O O . LEU A 1 184 ? -7.699 -5.279 20.426 1.00 86.75 184 LEU A O 1
ATOM 1326 N N . ARG A 1 185 ? -8.742 -6.025 18.580 1.00 84.25 185 ARG A N 1
ATOM 1327 C CA . ARG A 1 185 ? -10.060 -6.144 19.222 1.00 84.25 185 ARG A CA 1
ATOM 1328 C C . ARG A 1 185 ? -10.101 -7.244 20.280 1.00 84.25 185 ARG A C 1
ATOM 1330 O O . ARG A 1 185 ? -10.776 -7.069 21.286 1.00 84.25 185 ARG A O 1
ATOM 1337 N N . GLY A 1 186 ? -9.412 -8.363 20.055 1.00 83.25 186 GLY A N 1
ATOM 1338 C CA . GLY A 1 186 ? -9.304 -9.439 21.043 1.00 83.25 186 GLY A CA 1
ATOM 1339 C C . GLY A 1 186 ? -8.655 -8.955 22.340 1.00 83.25 186 GLY A C 1
ATOM 1340 O O . GLY A 1 186 ? -9.211 -9.165 23.412 1.00 83.25 186 GLY A O 1
ATOM 1341 N N . VAL A 1 187 ? -7.544 -8.221 22.223 1.00 82.62 187 VAL A N 1
ATOM 1342 C CA . VAL A 1 187 ? -6.839 -7.628 23.373 1.00 82.62 187 VAL A CA 1
ATOM 1343 C C . VAL A 1 187 ? -7.710 -6.598 24.104 1.00 82.62 187 VAL A C 1
ATOM 1345 O O . VAL A 1 187 ? -7.757 -6.595 25.330 1.00 82.62 187 VAL A O 1
ATOM 1348 N N . GLN A 1 188 ? -8.427 -5.739 23.373 1.00 80.38 188 GLN A N 1
ATOM 1349 C CA . GLN A 1 188 ? -9.327 -4.745 23.977 1.00 80.38 188 GLN A CA 1
ATOM 1350 C C . GLN A 1 188 ? -10.490 -5.394 24.738 1.00 80.38 188 GLN A C 1
ATOM 1352 O O . GLN A 1 188 ? -10.789 -4.981 25.853 1.00 80.38 188 GLN A O 1
ATOM 1357 N N . ALA A 1 189 ? -11.112 -6.429 24.167 1.00 79.25 189 ALA A N 1
ATOM 1358 C CA . ALA A 1 189 ? -12.217 -7.136 24.810 1.00 79.25 189 ALA A CA 1
ATOM 1359 C C . ALA A 1 189 ? -11.787 -7.845 26.105 1.00 79.25 189 ALA A C 1
ATOM 1361 O O . ALA A 1 189 ? -12.560 -7.902 27.054 1.00 79.25 189 ALA A O 1
ATOM 1362 N N . GLU A 1 190 ? -10.564 -8.377 26.159 1.00 78.19 190 GLU A N 1
ATOM 1363 C CA . GLU A 1 190 ? -10.020 -8.987 27.377 1.00 78.19 190 GLU A CA 1
ATOM 1364 C C . GLU A 1 190 ? -9.762 -7.940 28.472 1.00 78.19 190 GLU A C 1
ATOM 1366 O O . GLU A 1 190 ? -10.115 -8.171 29.626 1.00 78.19 190 GLU A O 1
ATOM 1371 N N . ALA A 1 191 ? -9.237 -6.765 28.108 1.00 75.12 191 ALA A N 1
ATOM 1372 C CA . ALA A 1 191 ? -8.992 -5.667 29.045 1.00 75.12 191 ALA A CA 1
ATOM 1373 C C . ALA A 1 191 ? -10.279 -5.059 29.641 1.00 75.12 191 ALA A C 1
ATOM 1375 O O . ALA A 1 191 ? -10.257 -4.569 30.764 1.00 75.12 191 ALA A O 1
ATOM 1376 N N . GLU A 1 192 ? -11.403 -5.083 28.917 1.00 72.88 192 GLU A N 1
ATOM 1377 C CA . GLU A 1 192 ? -12.708 -4.638 29.439 1.00 72.88 192 GLU A CA 1
ATOM 1378 C C . GLU A 1 192 ? -13.327 -5.627 30.445 1.00 72.88 192 GLU A C 1
ATOM 1380 O O . GLU A 1 192 ? -14.227 -5.259 31.202 1.00 72.88 192 GLU A O 1
ATOM 1385 N N . LEU A 1 193 ? -12.870 -6.883 30.444 1.00 71.38 193 LEU A N 1
ATOM 1386 C CA . LEU A 1 193 ? -13.365 -7.950 31.318 1.00 71.38 193 LEU A CA 1
ATOM 1387 C C . LEU A 1 193 ? -12.517 -8.147 32.589 1.00 71.38 193 LEU A C 1
ATOM 1389 O O . LEU A 1 193 ? -12.946 -8.892 33.473 1.00 71.38 193 LEU A O 1
ATOM 1393 N N . SER A 1 194 ? -11.339 -7.517 32.674 1.00 61.19 194 SER A N 1
ATOM 1394 C CA . SER A 1 194 ? -10.404 -7.568 33.814 1.00 61.19 194 SER A CA 1
ATOM 1395 C C . SER A 1 194 ? -10.564 -6.387 34.763 1.00 61.19 194 SER A C 1
ATOM 1397 O O . SER A 1 194 ? -10.555 -6.618 35.992 1.00 61.19 194 SER A O 1
#

Secondary structure (DSSP, 8-state):
-HHHHHHHHHHHHHHTT---TTGGGSHHHHHHHTTSS-HHHHHHHHHHHHHHHHHHHHHHHHHHTSTTTS-THHHHHHHHHHHHHHSS-HHHHHHHHHHHHHHHHHHHHHHHH---HHHHHHHHHHHHHHHHTTT---HHHHHHHHHHHHHHT-SS--HHHHHHHHHHHHHHHHHHHHHHHHHHHHHHHHHHH-

Radius of gyration: 17.19 Å; chains: 1; bounding box: 42×34×56 Å

Sequence (194 aa):
MGSLTFGIGFVFLTVGRSELFTENFLIPVAAVFSGHSSRRSVARLWAITFAGNLTGIGLFALILTAPGVLEGEALQAAGELATTLTERDLPAAALSAVLAGAVITTFTWLAEASESDLTRVLIALLIGFVLLAPSTNHSVVGFGEVLLGILAGTTGAGWADLARNTAIAVAGNVVGGVLLVAFLRGVQAEAELS

Foldseek 3Di:
DVLLVLLVVLLCCQVVVQDALLLLLAPQLVCVVVVNDDPVVSVVSSVVRLVVLQVVLLVVLVVCLPPPNDDDPVLLVLQVLLCVLLVDDLVQLLQLLLVLLQLSLVLSVQLVVDPDSVSNSVSSSVSSSVNPVVSRLAQSVSLSSNSSNASNVNYPDDPVSSVVSNVSNVVSNSNNSNVNNVVVVVVVVVVVVD

pLDDT: mean 91.75, std 6.94, range [59.09, 98.5]